Protein AF-A0A376H258-F1 (afdb_monomer_lite)

Structure (mmCIF, N/CA/C/O backbone):
data_AF-A0A376H258-F1
#
_entry.id   AF-A0A376H258-F1
#
loop_
_atom_site.group_PDB
_atom_site.id
_atom_site.type_symbol
_atom_site.label_atom_id
_atom_site.label_alt_id
_atom_site.label_comp_id
_atom_site.label_asym_id
_atom_site.label_entity_id
_atom_site.label_seq_id
_atom_site.pdbx_PDB_ins_code
_atom_site.Cartn_x
_atom_site.Cartn_y
_atom_site.Cartn_z
_atom_site.occupancy
_atom_site.B_iso_or_equiv
_atom_site.auth_seq_id
_atom_site.auth_comp_id
_atom_site.auth_asym_id
_atom_site.auth_atom_id
_atom_site.pdbx_PDB_model_num
ATOM 1 N N . MET A 1 1 ? 5.659 22.945 16.885 1.00 61.16 1 MET A N 1
ATOM 2 C CA . MET A 1 1 ? 4.921 21.702 16.583 1.00 61.16 1 MET A CA 1
ATOM 3 C C . MET A 1 1 ? 4.980 21.481 15.088 1.00 61.16 1 MET A C 1
ATOM 5 O O . MET A 1 1 ? 4.943 22.469 14.359 1.00 61.16 1 MET A O 1
ATOM 9 N N . MET A 1 2 ? 5.135 20.231 14.655 1.00 76.25 2 MET A N 1
ATOM 10 C CA . MET A 1 2 ? 5.070 19.870 13.239 1.00 76.25 2 MET A CA 1
ATOM 11 C C . MET A 1 2 ? 3.660 20.159 12.703 1.00 76.25 2 MET A C 1
ATOM 13 O O . MET A 1 2 ? 2.698 20.164 13.475 1.00 76.25 2 MET A O 1
ATOM 17 N N . GLN A 1 3 ? 3.525 20.448 11.408 1.00 90.19 3 GLN A N 1
ATOM 18 C CA . GLN A 1 3 ? 2.194 20.503 10.805 1.00 90.19 3 GLN A CA 1
ATOM 19 C C . GLN A 1 3 ? 1.556 19.104 10.859 1.00 90.19 3 GLN A C 1
ATOM 21 O O . GLN A 1 3 ? 2.271 18.126 10.630 1.00 90.19 3 GLN A O 1
ATOM 26 N N . PRO A 1 4 ? 0.246 18.989 11.151 1.00 94.88 4 PRO A N 1
ATOM 27 C CA . PRO A 1 4 ? -0.431 17.698 11.170 1.00 94.88 4 PRO A CA 1
ATOM 28 C C . PRO A 1 4 ? -0.288 16.950 9.843 1.00 94.88 4 PRO A C 1
ATOM 30 O O . PRO A 1 4 ? -0.430 17.547 8.769 1.00 94.88 4 PRO A O 1
ATOM 33 N N . ILE A 1 5 ? -0.056 15.640 9.918 1.00 95.06 5 ILE A N 1
ATOM 34 C CA . ILE A 1 5 ? 0.039 14.773 8.744 1.00 95.06 5 ILE A CA 1
ATOM 35 C C . ILE A 1 5 ? -1.307 14.737 8.021 1.00 95.06 5 ILE A C 1
ATOM 37 O O . ILE A 1 5 ? -2.352 14.437 8.606 1.00 95.06 5 ILE A O 1
ATOM 41 N N . GLN A 1 6 ? -1.276 15.051 6.727 1.00 95.12 6 GLN A N 1
ATOM 42 C CA . GLN A 1 6 ? -2.480 15.163 5.908 1.00 95.12 6 GLN A CA 1
ATOM 43 C C . GLN A 1 6 ? -3.001 13.793 5.465 1.00 95.12 6 GLN A C 1
ATOM 45 O O . GLN A 1 6 ? -4.204 13.550 5.520 1.00 95.12 6 GLN A O 1
ATOM 50 N N . GLN A 1 7 ? -2.104 12.884 5.090 1.00 94.56 7 GLN A N 1
ATOM 51 C CA . GLN A 1 7 ? -2.442 11.573 4.544 1.00 94.56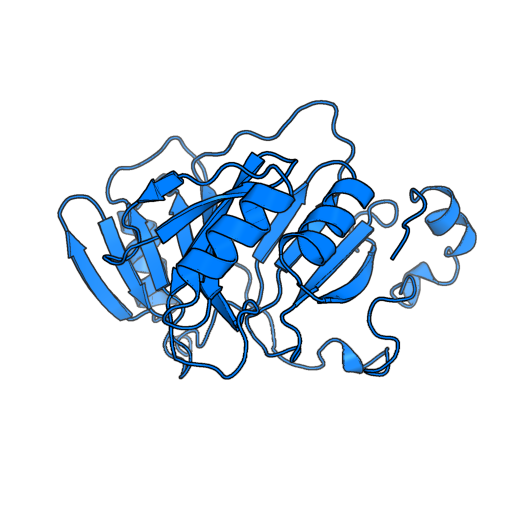 7 GLN A CA 1
ATOM 52 C C . GLN A 1 7 ? -1.262 10.604 4.667 1.00 94.56 7 GLN A C 1
ATOM 54 O O . GLN A 1 7 ? -0.121 11.020 4.864 1.00 94.56 7 GLN A O 1
ATOM 59 N N . ILE A 1 8 ? -1.545 9.310 4.521 1.00 96.00 8 ILE A N 1
ATOM 60 C CA . ILE A 1 8 ? -0.509 8.306 4.230 1.00 96.00 8 ILE A CA 1
ATOM 61 C C . ILE A 1 8 ? -0.005 8.604 2.823 1.00 96.00 8 ILE A C 1
ATOM 63 O O . ILE A 1 8 ? -0.821 8.679 1.914 1.00 96.00 8 ILE A O 1
ATOM 67 N N . HIS A 1 9 ? 1.303 8.781 2.646 1.00 94.69 9 HIS A N 1
ATOM 68 C CA . HIS A 1 9 ? 1.877 9.032 1.324 1.00 94.69 9 HIS A CA 1
ATOM 69 C C . HIS A 1 9 ? 1.996 7.737 0.521 1.00 94.69 9 HIS A C 1
ATOM 71 O O . HIS A 1 9 ? 1.530 7.649 -0.614 1.00 94.69 9 HIS A O 1
ATOM 77 N N . HIS A 1 10 ? 2.650 6.740 1.110 1.00 95.75 10 HIS A N 1
ATOM 78 C CA . HIS A 1 10 ? 2.789 5.413 0.544 1.00 95.75 10 HIS A CA 1
ATOM 79 C C . HIS A 1 10 ? 3.033 4.383 1.655 1.00 95.75 10 HIS A C 1
ATOM 81 O O . HIS A 1 10 ? 3.360 4.754 2.784 1.00 95.75 10 HIS A O 1
ATOM 87 N N . ILE A 1 11 ? 2.875 3.100 1.336 1.00 96.38 11 ILE A N 1
ATOM 88 C CA . ILE A 1 11 ? 3.290 1.981 2.194 1.00 96.38 11 ILE A CA 1
ATOM 89 C C . ILE A 1 11 ? 4.228 1.092 1.383 1.00 96.38 11 ILE A C 1
ATOM 91 O O . ILE A 1 11 ? 3.930 0.781 0.232 1.00 96.38 11 ILE A O 1
ATOM 95 N N . SER A 1 12 ? 5.350 0.696 1.979 1.00 95.44 12 SER A N 1
ATOM 96 C CA . SER A 1 12 ? 6.362 -0.151 1.342 1.00 95.44 12 SER A CA 1
ATOM 97 C C . SER A 1 12 ? 6.432 -1.506 2.037 1.00 95.44 12 SER A C 1
ATOM 99 O O . SER A 1 12 ? 6.494 -1.564 3.267 1.00 95.44 12 SER A O 1
ATOM 101 N N . ALA A 1 13 ? 6.439 -2.588 1.262 1.00 93.94 13 ALA A N 1
ATOM 102 C CA . ALA A 1 13 ? 6.544 -3.956 1.761 1.00 93.94 13 ALA A CA 1
ATOM 103 C C . ALA A 1 13 ? 7.661 -4.730 1.046 1.00 93.94 13 ALA A C 1
ATOM 105 O O . ALA A 1 13 ? 8.004 -4.455 -0.103 1.00 93.94 13 ALA A O 1
ATOM 106 N N . ILE A 1 14 ? 8.235 -5.710 1.740 1.00 91.62 14 ILE A N 1
ATOM 107 C CA . ILE A 1 14 ? 9.129 -6.699 1.132 1.00 91.62 14 ILE A CA 1
ATOM 108 C C . ILE A 1 14 ? 8.284 -7.920 0.794 1.00 91.62 14 ILE A C 1
ATOM 110 O O . ILE A 1 14 ? 7.525 -8.391 1.639 1.00 91.62 14 ILE A O 1
ATOM 114 N N . VAL A 1 15 ? 8.430 -8.416 -0.427 1.00 91.62 15 VAL A N 1
ATOM 115 C CA . VAL A 1 15 ? 7.623 -9.507 -0.989 1.00 91.62 15 VAL A CA 1
ATOM 116 C C . VAL A 1 15 ? 8.506 -10.510 -1.724 1.00 91.62 15 VAL A C 1
ATOM 118 O O . VAL A 1 15 ? 9.723 -10.331 -1.783 1.00 91.62 15 VAL A O 1
ATOM 121 N N . GLY A 1 16 ? 7.902 -11.586 -2.228 1.00 91.62 16 GLY A N 1
ATOM 122 C CA . GLY A 1 16 ? 8.589 -12.664 -2.930 1.00 91.62 16 GLY A CA 1
ATOM 123 C C . GLY A 1 16 ? 8.787 -12.376 -4.417 1.00 91.62 16 GLY A C 1
ATOM 124 O O . GLY A 1 16 ? 9.363 -11.358 -4.800 1.00 91.62 16 GLY A O 1
ATOM 125 N N . ASP A 1 17 ? 8.342 -13.314 -5.254 1.00 93.19 17 ASP A N 1
ATOM 126 C CA . ASP A 1 17 ? 8.513 -13.248 -6.703 1.00 93.19 17 ASP A CA 1
ATOM 127 C C . ASP A 1 17 ? 7.857 -11.984 -7.303 1.00 93.19 17 ASP A C 1
ATOM 129 O O . ASP A 1 17 ? 6.697 -11.673 -7.004 1.00 93.19 17 ASP A O 1
ATOM 133 N N . PRO A 1 18 ? 8.575 -11.224 -8.149 1.00 95.00 18 PRO A N 1
ATOM 134 C CA . PRO A 1 18 ? 8.056 -9.973 -8.680 1.00 95.00 18 PRO A CA 1
ATOM 135 C C . PRO A 1 18 ? 6.946 -10.168 -9.720 1.00 95.00 18 PRO A C 1
ATOM 137 O O . PRO A 1 18 ? 6.119 -9.271 -9.854 1.00 95.00 18 PRO A O 1
ATOM 140 N N . GLN A 1 19 ? 6.882 -11.297 -10.437 1.00 96.31 19 GLN A N 1
ATOM 141 C CA . GLN A 1 19 ? 5.782 -11.559 -11.370 1.00 96.31 19 GLN A CA 1
ATOM 142 C C . GLN A 1 19 ? 4.501 -11.895 -10.605 1.00 96.31 19 GLN A C 1
ATOM 144 O O . GLN A 1 19 ? 3.466 -11.312 -10.903 1.00 96.31 19 GLN A O 1
ATOM 149 N N . GLU A 1 20 ? 4.575 -12.735 -9.567 1.00 96.12 20 GLU A N 1
ATOM 150 C CA . GLU A 1 20 ? 3.428 -13.004 -8.682 1.00 96.12 20 GLU A CA 1
ATOM 151 C C . GLU A 1 20 ? 2.893 -11.711 -8.044 1.00 96.12 20 GLU A C 1
ATOM 153 O O . GLU A 1 20 ? 1.680 -11.518 -7.937 1.00 96.12 20 GLU A O 1
ATOM 158 N N . ASN A 1 21 ? 3.792 -10.793 -7.665 1.00 96.94 21 ASN A N 1
ATOM 159 C CA . ASN A 1 21 ? 3.419 -9.469 -7.171 1.00 96.94 21 ASN A CA 1
ATOM 160 C C . ASN A 1 21 ? 2.695 -8.640 -8.250 1.00 96.94 21 ASN A C 1
ATOM 162 O O . ASN A 1 21 ? 1.606 -8.127 -7.996 1.00 96.94 21 ASN A O 1
ATOM 166 N N . VAL A 1 22 ? 3.265 -8.524 -9.454 1.00 97.44 22 VAL A N 1
ATOM 167 C CA . VAL A 1 22 ? 2.647 -7.787 -10.572 1.00 97.44 22 VAL A CA 1
ATOM 168 C C . VAL A 1 22 ? 1.269 -8.350 -10.910 1.00 97.44 22 VAL A C 1
ATOM 170 O O . VAL A 1 22 ? 0.313 -7.578 -11.003 1.00 97.44 22 VAL A O 1
ATOM 173 N N . ASP A 1 23 ? 1.153 -9.670 -11.034 1.00 97.94 23 ASP A N 1
ATOM 174 C CA . ASP A 1 23 ? -0.094 -10.357 -11.367 1.00 97.94 23 ASP A CA 1
ATOM 175 C C . ASP A 1 23 ? -1.162 -10.089 -10.302 1.00 97.94 23 ASP A C 1
ATOM 177 O O . ASP A 1 23 ? -2.296 -9.738 -10.622 1.00 97.94 23 ASP A O 1
ATOM 181 N N . PHE A 1 24 ? -0.809 -10.174 -9.017 1.00 98.38 24 PHE A N 1
ATOM 182 C CA . PHE A 1 24 ? -1.770 -9.929 -7.949 1.00 98.38 24 PHE A CA 1
ATOM 183 C C . PHE A 1 24 ? -2.224 -8.466 -7.897 1.00 98.38 24 PHE A C 1
ATOM 185 O O . PHE A 1 24 ? -3.420 -8.169 -7.953 1.00 98.38 24 PHE A O 1
ATOM 192 N N . TYR A 1 25 ? -1.292 -7.519 -7.811 1.00 98.31 25 TYR A N 1
ATOM 193 C CA . TYR A 1 25 ? -1.664 -6.121 -7.599 1.00 98.31 25 TYR A CA 1
ATOM 194 C C . TYR A 1 25 ? -2.339 -5.496 -8.824 1.00 98.31 25 TYR A C 1
ATOM 196 O O . TYR A 1 25 ? -3.160 -4.593 -8.655 1.00 98.31 25 TYR A O 1
ATOM 204 N N . ARG A 1 26 ? -2.072 -5.994 -10.036 1.00 97.19 26 ARG A N 1
ATOM 205 C CA . ARG A 1 26 ? -2.716 -5.495 -11.259 1.00 97.19 26 ARG A CA 1
ATOM 206 C C . ARG A 1 26 ? -3.945 -6.282 -11.661 1.00 97.19 26 ARG A C 1
ATOM 208 O O . ARG A 1 26 ? -4.989 -5.675 -11.859 1.00 97.19 26 ARG A O 1
ATOM 215 N N . GLU A 1 27 ? -3.852 -7.603 -11.761 1.00 96.94 27 GLU A N 1
ATOM 216 C CA . GLU A 1 27 ? -4.946 -8.409 -12.309 1.00 96.94 27 GLU A CA 1
ATOM 217 C C . GLU A 1 27 ? -6.001 -8.721 -11.245 1.00 96.94 27 GLU A C 1
ATOM 219 O O . GLU A 1 27 ? -7.197 -8.691 -11.530 1.00 96.94 27 GLU A O 1
ATOM 224 N N . VAL A 1 28 ? -5.584 -8.960 -9.995 1.00 98.19 28 VAL A N 1
ATOM 225 C CA . VAL A 1 28 ? -6.520 -9.266 -8.901 1.00 98.19 28 VAL A CA 1
ATOM 226 C C . VAL A 1 28 ? -7.086 -7.987 -8.286 1.00 98.19 28 VAL A C 1
ATOM 228 O O . VAL A 1 28 ? -8.304 -7.854 -8.157 1.00 98.19 28 VAL A O 1
ATOM 231 N N . LEU A 1 29 ? -6.219 -7.038 -7.914 1.00 98.25 29 LEU A N 1
ATOM 232 C CA . LEU A 1 29 ? -6.634 -5.792 -7.253 1.00 98.25 29 LEU A CA 1
ATOM 233 C C . LEU A 1 29 ? -6.921 -4.628 -8.210 1.00 98.25 29 LEU A C 1
ATOM 235 O O . LEU A 1 29 ? -7.433 -3.597 -7.771 1.00 98.25 29 LEU A O 1
ATOM 239 N N . GLY A 1 30 ? -6.621 -4.758 -9.503 1.00 97.44 30 GLY A N 1
ATOM 240 C CA . GLY A 1 30 ? -6.907 -3.703 -10.478 1.00 97.44 30 GLY A CA 1
ATOM 241 C C . GLY A 1 30 ? -6.081 -2.428 -10.283 1.00 97.44 30 GLY A C 1
ATOM 242 O O . GLY A 1 30 ? -6.478 -1.375 -10.786 1.00 97.44 30 GLY A O 1
ATOM 243 N N . LEU A 1 31 ? -4.974 -2.476 -9.531 1.00 97.75 31 LEU A N 1
ATOM 244 C CA . LEU A 1 31 ? -4.098 -1.320 -9.366 1.00 97.75 31 LEU A CA 1
ATOM 245 C C . LEU A 1 31 ? -3.247 -1.113 -10.615 1.00 97.75 31 LEU A C 1
ATOM 247 O O . LEU A 1 31 ? -2.893 -2.035 -11.351 1.00 97.75 31 LEU A O 1
ATOM 251 N N . ARG A 1 32 ? -2.860 0.136 -10.836 1.00 96.62 32 ARG A N 1
ATOM 252 C CA . ARG A 1 32 ? -1.976 0.510 -11.928 1.00 96.62 32 ARG A CA 1
ATOM 253 C C . ARG A 1 32 ? -0.527 0.432 -11.467 1.00 96.62 32 ARG A C 1
ATOM 255 O O . ARG A 1 32 ? -0.174 1.099 -10.502 1.00 96.62 32 ARG A O 1
ATOM 262 N N . LEU A 1 33 ? 0.327 -0.298 -12.185 1.00 97.38 33 LEU A N 1
ATOM 263 C CA . LEU A 1 33 ? 1.779 -0.174 -12.032 1.00 97.38 33 LEU A CA 1
ATOM 264 C C . LEU A 1 33 ? 2.214 1.187 -12.591 1.00 97.38 33 LEU A C 1
ATOM 266 O O . LEU A 1 33 ? 2.043 1.458 -13.777 1.00 97.38 33 LEU A O 1
ATOM 270 N N . VAL A 1 34 ? 2.728 2.056 -11.722 1.00 96.88 34 VAL A N 1
ATOM 271 C CA . VAL A 1 34 ? 3.081 3.451 -12.037 1.00 96.88 34 VAL A CA 1
ATOM 272 C C . VAL A 1 34 ? 4.585 3.708 -12.063 1.00 96.88 34 VAL A C 1
ATOM 274 O O . VAL A 1 34 ? 5.030 4.732 -12.573 1.00 96.88 34 VAL A O 1
ATOM 277 N N . LYS A 1 35 ? 5.403 2.793 -11.545 1.00 96.75 35 LYS A N 1
ATOM 278 C CA . LYS A 1 35 ? 6.856 2.865 -11.714 1.00 96.75 35 LYS A CA 1
ATOM 279 C C . LYS A 1 35 ? 7.466 1.480 -11.595 1.00 96.75 35 LYS A C 1
ATOM 281 O O . LYS A 1 35 ? 7.177 0.746 -10.652 1.00 96.75 35 LYS A O 1
ATOM 286 N N . GLN A 1 36 ? 8.350 1.174 -12.536 1.00 97.06 36 GLN A N 1
ATOM 287 C CA . GLN A 1 36 ? 9.332 0.108 -12.409 1.00 97.06 36 GLN A CA 1
ATOM 288 C C . GLN A 1 36 ? 10.698 0.770 -12.263 1.00 97.06 36 GLN A C 1
ATOM 290 O O . GLN A 1 36 ? 11.157 1.449 -13.181 1.00 97.06 36 GLN A O 1
ATOM 295 N N . THR A 1 37 ? 11.342 0.601 -11.117 1.00 96.69 37 THR A N 1
ATOM 296 C CA . THR A 1 37 ? 12.719 1.053 -10.891 1.00 96.69 37 THR A CA 1
ATOM 297 C C . THR A 1 37 ? 13.468 -0.006 -10.092 1.00 96.69 37 THR A C 1
ATOM 299 O O . THR A 1 37 ? 12.998 -1.138 -9.969 1.00 96.69 37 THR A O 1
ATOM 302 N N . VAL A 1 38 ? 14.648 0.326 -9.594 1.00 96.19 38 VAL A N 1
ATOM 303 C CA . VAL A 1 38 ? 15.433 -0.527 -8.701 1.00 96.19 38 VAL A CA 1
ATOM 304 C C . VAL A 1 38 ? 15.510 0.097 -7.317 1.00 96.19 38 VAL A C 1
ATOM 306 O O . VAL A 1 38 ? 15.292 1.299 -7.176 1.00 96.19 38 VAL A O 1
ATOM 309 N N . ASN A 1 39 ? 15.824 -0.700 -6.300 1.00 92.75 39 ASN A N 1
ATOM 310 C CA . ASN A 1 39 ? 16.163 -0.172 -4.984 1.00 92.75 39 ASN A CA 1
ATOM 311 C C . ASN A 1 39 ? 17.452 0.670 -5.093 1.00 92.75 39 ASN A C 1
ATOM 313 O O . ASN A 1 39 ? 18.413 0.281 -5.755 1.00 92.75 39 ASN A O 1
ATOM 317 N N . PHE A 1 40 ? 17.464 1.858 -4.484 1.00 87.81 40 PHE A N 1
ATOM 318 C CA . PHE A 1 40 ? 18.578 2.802 -4.633 1.00 87.81 40 PHE A CA 1
ATOM 319 C C . PHE A 1 40 ? 19.798 2.401 -3.794 1.00 87.81 40 PHE A C 1
ATOM 321 O O . PHE A 1 40 ? 20.912 2.807 -4.118 1.00 87.81 40 PHE A O 1
ATOM 328 N N . ASP A 1 41 ? 19.596 1.557 -2.780 1.00 88.25 41 ASP A N 1
ATOM 329 C CA . ASP A 1 41 ? 20.665 0.965 -1.974 1.00 88.25 41 ASP A CA 1
ATOM 330 C C . ASP A 1 41 ? 21.154 -0.377 -2.554 1.00 88.25 41 ASP A C 1
ATOM 332 O O . ASP A 1 41 ? 22.320 -0.737 -2.385 1.00 88.25 41 ASP A O 1
ATOM 336 N N . ASP A 1 42 ? 20.286 -1.100 -3.272 1.00 91.50 42 ASP A N 1
ATOM 337 C CA . ASP A 1 42 ? 20.599 -2.357 -3.968 1.00 91.50 42 ASP A CA 1
ATOM 338 C C . ASP A 1 42 ? 20.000 -2.375 -5.391 1.00 91.50 42 ASP A C 1
ATOM 340 O O . ASP A 1 42 ? 18.852 -2.790 -5.586 1.00 91.50 42 ASP A O 1
ATOM 344 N N . PRO A 1 43 ? 20.764 -1.963 -6.420 1.00 93.44 43 PRO A N 1
ATOM 345 C CA . PRO A 1 43 ? 20.234 -1.790 -7.768 1.00 93.44 43 PRO A CA 1
ATOM 346 C C . PRO A 1 43 ? 19.900 -3.105 -8.485 1.00 93.44 43 PRO A C 1
ATOM 348 O O . PRO A 1 43 ? 19.414 -3.061 -9.612 1.00 93.44 43 PRO A O 1
ATOM 351 N N . TYR A 1 44 ? 20.162 -4.268 -7.883 1.00 93.25 44 TYR A N 1
ATOM 352 C CA . TYR A 1 44 ? 19.811 -5.575 -8.454 1.00 93.25 44 TYR A CA 1
ATOM 353 C C . TYR A 1 44 ? 18.455 -6.096 -7.971 1.00 93.25 44 TYR A C 1
ATOM 355 O O . TYR A 1 44 ? 18.030 -7.177 -8.372 1.00 93.25 44 TYR A O 1
ATOM 363 N N . THR A 1 45 ? 17.767 -5.315 -7.142 1.00 93.69 45 THR A N 1
ATOM 364 C CA . THR A 1 45 ? 16.414 -5.582 -6.667 1.00 93.69 45 THR A CA 1
ATOM 365 C C . THR A 1 45 ? 15.446 -4.594 -7.319 1.00 93.69 45 THR A C 1
ATOM 367 O O . THR A 1 45 ? 15.709 -3.391 -7.339 1.00 93.69 45 THR A O 1
ATOM 370 N N . TYR A 1 46 ? 14.296 -5.069 -7.808 1.00 96.44 46 TYR A N 1
ATOM 371 C CA . TYR A 1 46 ? 13.229 -4.180 -8.279 1.00 96.44 46 TYR A CA 1
ATOM 372 C C . TYR A 1 46 ? 12.663 -3.304 -7.152 1.00 96.44 46 TYR A C 1
ATOM 374 O O . TYR A 1 46 ? 12.602 -3.684 -5.991 1.00 96.44 46 TYR A O 1
ATOM 382 N N . HIS A 1 47 ? 12.146 -2.141 -7.515 1.00 97.31 47 HIS A N 1
ATOM 383 C CA . HIS A 1 47 ? 11.241 -1.372 -6.675 1.00 97.31 47 HIS A CA 1
ATOM 384 C C . HIS A 1 47 ? 10.013 -1.039 -7.514 1.00 97.31 47 HIS A C 1
ATOM 386 O O . HIS A 1 47 ? 10.078 -0.260 -8.469 1.00 97.31 47 HIS A O 1
ATOM 392 N N . LEU A 1 48 ? 8.914 -1.728 -7.213 1.00 97.81 48 LEU A N 1
ATOM 393 C CA . LEU A 1 48 ? 7.667 -1.650 -7.970 1.00 97.81 48 LEU A CA 1
ATOM 394 C C . LEU A 1 48 ? 6.692 -0.737 -7.240 1.00 97.81 48 LEU A C 1
ATOM 396 O O . LEU A 1 48 ? 6.520 -0.871 -6.031 1.00 97.81 48 LEU A O 1
ATOM 400 N N . TYR A 1 49 ? 6.053 0.177 -7.964 1.00 97.88 49 TYR A N 1
ATOM 401 C CA . TYR A 1 49 ? 5.096 1.128 -7.404 1.00 97.88 49 TYR A CA 1
ATOM 402 C C . TYR A 1 49 ? 3.745 0.958 -8.074 1.00 97.88 49 TYR A C 1
ATOM 404 O O . TYR A 1 49 ? 3.650 1.051 -9.299 1.00 97.88 49 TYR A O 1
ATOM 412 N N . TYR A 1 50 ? 2.702 0.800 -7.270 1.00 98.06 50 TYR A N 1
ATOM 413 C CA . TYR A 1 50 ? 1.322 0.714 -7.723 1.00 98.06 50 TYR A CA 1
ATOM 414 C C . TYR A 1 50 ? 0.497 1.861 -7.156 1.00 98.06 50 TYR A C 1
ATOM 416 O O . TYR A 1 50 ? 0.802 2.383 -6.086 1.00 98.06 50 TYR A O 1
ATOM 424 N N . SER A 1 51 ? -0.552 2.246 -7.871 1.00 97.06 51 SER A N 1
ATOM 425 C CA . SER A 1 51 ? -1.480 3.304 -7.483 1.00 97.06 51 SER A CA 1
ATOM 426 C C . SER A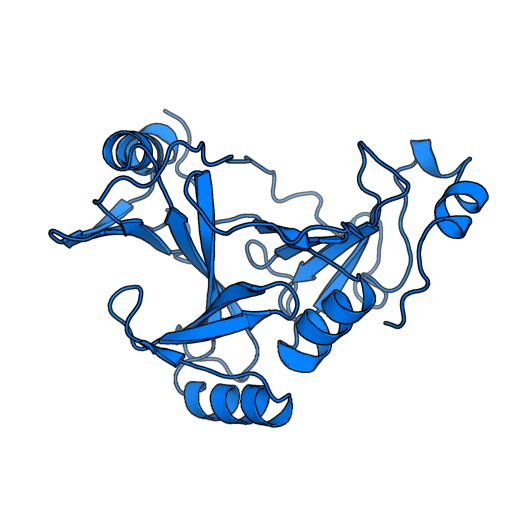 1 51 ? -2.900 2.967 -7.944 1.00 97.06 51 SER A C 1
ATOM 428 O O . SER A 1 51 ? -3.106 2.013 -8.703 1.00 97.06 51 SER A O 1
ATOM 430 N N . ASN A 1 52 ? -3.891 3.743 -7.499 1.00 93.62 52 ASN A N 1
ATOM 431 C CA . ASN A 1 52 ? -5.223 3.691 -8.093 1.00 93.62 52 ASN A CA 1
ATOM 432 C C . ASN A 1 52 ? -5.179 4.132 -9.574 1.00 93.62 52 ASN A C 1
ATOM 434 O O . ASN A 1 52 ? -4.163 4.604 -10.091 1.00 93.62 52 ASN A O 1
ATOM 438 N N . LEU A 1 53 ? -6.300 3.988 -10.282 1.00 89.00 53 LEU A N 1
ATOM 439 C CA . LEU A 1 53 ? -6.360 4.320 -11.710 1.0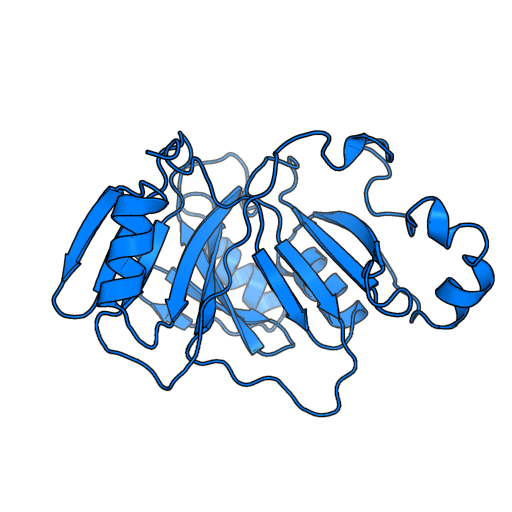0 89.00 53 LEU A CA 1
ATOM 440 C C . LEU A 1 53 ? -6.146 5.820 -11.994 1.00 89.00 53 LEU A C 1
ATOM 442 O O . LEU A 1 53 ? -5.618 6.165 -13.053 1.00 89.00 53 LEU A O 1
ATOM 446 N N . SER A 1 54 ? -6.522 6.688 -11.050 1.00 86.25 54 SER A N 1
ATOM 447 C CA . SER A 1 54 ? -6.402 8.150 -11.154 1.00 86.25 54 SER A CA 1
ATOM 448 C C . SER A 1 54 ? -5.014 8.693 -10.791 1.00 86.25 54 SER A C 1
ATOM 450 O O . SER A 1 54 ? -4.729 9.854 -11.073 1.00 86.25 54 SER A O 1
ATOM 452 N N . ILE A 1 55 ? -4.142 7.868 -10.201 1.00 86.69 55 ILE A N 1
ATOM 453 C CA . ILE A 1 55 ? -2.797 8.232 -9.730 1.00 86.69 55 ILE A CA 1
ATOM 454 C C . ILE A 1 55 ? -2.838 9.384 -8.718 1.00 86.69 55 ILE A C 1
ATOM 456 O O . ILE A 1 55 ? -2.077 10.350 -8.772 1.00 86.69 55 ILE A O 1
ATOM 460 N N . GLU A 1 56 ? -3.783 9.296 -7.790 1.00 83.94 56 GLU A N 1
ATOM 461 C CA . GLU A 1 56 ? -3.946 10.296 -6.741 1.00 83.94 56 GLU A CA 1
ATOM 462 C C . GLU A 1 56 ? -2.918 10.089 -5.623 1.00 83.94 56 GLU A C 1
ATOM 464 O O . GLU A 1 56 ? -2.476 8.968 -5.343 1.00 83.94 56 GLU A O 1
ATOM 469 N N . ASN A 1 57 ? -2.549 11.177 -4.944 1.00 78.62 57 ASN A N 1
ATOM 470 C CA . ASN A 1 57 ? -1.693 11.091 -3.765 1.00 78.62 57 ASN A CA 1
ATOM 471 C C . ASN A 1 57 ? -2.350 10.222 -2.683 1.00 78.62 57 ASN A C 1
ATOM 473 O O . ASN A 1 57 ? -3.567 10.212 -2.519 1.00 78.62 57 ASN A O 1
ATOM 477 N N . GLY A 1 58 ? -1.523 9.492 -1.935 1.00 79.25 58 GLY A N 1
ATOM 478 C CA . GLY A 1 58 ? -1.994 8.619 -0.861 1.00 79.25 58 GLY A CA 1
ATOM 479 C C . GLY A 1 58 ? -2.678 7.335 -1.321 1.00 79.25 58 GLY A C 1
ATOM 480 O O . GLY A 1 58 ? -3.451 6.734 -0.579 1.00 79.25 58 GLY A O 1
ATOM 481 N N . THR A 1 59 ? -2.360 6.888 -2.532 1.00 90.25 59 THR A N 1
ATOM 482 C CA . THR A 1 59 ? -2.811 5.600 -3.083 1.00 90.25 59 THR A CA 1
ATOM 483 C C . THR A 1 59 ? -1.649 4.664 -3.410 1.00 90.25 59 THR A C 1
ATOM 485 O O . THR A 1 59 ? -1.850 3.591 -3.972 1.00 90.25 59 THR A O 1
ATOM 488 N N . ILE A 1 60 ? -0.424 5.086 -3.082 1.00 96.25 60 ILE A N 1
ATOM 489 C CA . ILE A 1 60 ? 0.800 4.437 -3.535 1.00 96.25 60 ILE A CA 1
ATOM 490 C C . ILE A 1 60 ? 1.151 3.279 -2.602 1.00 96.25 60 ILE A C 1
ATOM 492 O O . ILE A 1 60 ? 1.420 3.483 -1.419 1.00 96.25 60 ILE A O 1
ATOM 496 N N . ILE A 1 61 ? 1.235 2.072 -3.145 1.00 97.62 61 ILE A N 1
ATOM 497 C CA . ILE A 1 61 ? 1.839 0.924 -2.467 1.00 97.62 61 ILE A CA 1
ATOM 498 C C . ILE A 1 61 ? 3.082 0.493 -3.239 1.00 97.62 61 ILE A C 1
ATOM 500 O O . ILE A 1 61 ? 3.085 0.498 -4.471 1.00 97.62 61 ILE A O 1
ATOM 504 N N . THR A 1 62 ? 4.161 0.181 -2.525 1.00 97.56 62 THR A N 1
ATOM 505 C CA . THR A 1 62 ? 5.446 -0.145 -3.142 1.00 97.56 62 THR A CA 1
ATOM 506 C C . THR A 1 62 ? 6.021 -1.443 -2.611 1.00 97.56 62 THR A C 1
ATOM 508 O O . THR A 1 62 ? 5.759 -1.839 -1.473 1.00 97.56 62 THR A O 1
ATOM 511 N N . PHE A 1 63 ? 6.812 -2.099 -3.451 1.00 96.88 63 PHE A N 1
ATOM 512 C CA . PHE A 1 63 ? 7.333 -3.422 -3.167 1.00 96.88 63 PHE A CA 1
ATOM 513 C C . PHE A 1 63 ? 8.806 -3.544 -3.510 1.00 96.88 63 PHE A C 1
ATOM 515 O O . PHE A 1 63 ? 9.231 -3.167 -4.604 1.00 96.88 63 PHE A O 1
ATOM 522 N N . PHE A 1 64 ? 9.544 -4.146 -2.582 1.00 94.56 64 PHE A N 1
ATOM 523 C CA . PHE A 1 64 ? 10.868 -4.707 -2.806 1.00 94.56 64 PHE A CA 1
ATOM 524 C C . PHE A 1 64 ? 10.718 -6.232 -2.918 1.00 94.56 64 PHE A C 1
ATOM 526 O O . PHE A 1 64 ? 10.596 -6.906 -1.892 1.00 94.56 64 PHE A O 1
ATOM 533 N N . PRO A 1 65 ? 10.662 -6.794 -4.136 1.00 90.56 65 PRO A N 1
ATOM 534 C CA . PRO A 1 65 ? 10.577 -8.226 -4.336 1.00 90.56 65 PRO A CA 1
ATOM 535 C C . PRO A 1 65 ? 11.965 -8.830 -4.125 1.00 90.56 65 PRO A C 1
ATOM 537 O O . PRO A 1 65 ? 12.871 -8.698 -4.952 1.00 90.56 65 PRO A O 1
ATOM 540 N N . TRP A 1 66 ? 12.138 -9.462 -2.973 1.00 84.00 66 TRP A N 1
ATOM 541 C CA . TRP A 1 66 ? 13.328 -10.212 -2.619 1.00 84.00 66 TRP A CA 1
ATOM 542 C C . TRP A 1 66 ? 13.017 -11.692 -2.757 1.00 84.00 66 TRP A C 1
ATOM 544 O O . TRP A 1 66 ? 12.201 -12.240 -2.016 1.00 84.00 66 TRP A O 1
ATOM 554 N N . ALA A 1 67 ? 13.727 -12.365 -3.662 1.00 67.94 67 ALA A N 1
ATOM 555 C CA . ALA A 1 67 ? 13.731 -13.820 -3.742 1.00 67.94 67 ALA A CA 1
ATOM 556 C C . ALA A 1 67 ? 14.444 -14.401 -2.505 1.00 67.94 67 ALA A C 1
ATOM 558 O O . ALA A 1 67 ? 15.598 -14.821 -2.555 1.00 67.94 67 ALA A O 1
ATOM 559 N N . ASN A 1 68 ? 13.770 -14.369 -1.358 1.00 62.75 68 ASN A N 1
ATOM 560 C CA . ASN A 1 68 ? 14.281 -14.877 -0.098 1.00 62.75 68 ASN A CA 1
ATOM 561 C C . ASN A 1 68 ? 13.840 -16.324 0.107 1.00 62.75 68 ASN A C 1
ATOM 563 O O . ASN A 1 68 ? 12.683 -16.680 -0.087 1.00 62.75 68 ASN A O 1
ATOM 567 N N . ALA A 1 69 ? 14.763 -17.155 0.592 1.00 55.44 69 ALA A N 1
ATOM 568 C CA . ALA A 1 69 ? 14.481 -18.547 0.944 1.00 55.44 69 ALA A CA 1
ATOM 569 C C . ALA A 1 69 ? 13.571 -18.695 2.184 1.00 55.44 69 ALA A C 1
ATOM 571 O O . ALA A 1 69 ? 13.136 -19.802 2.505 1.00 55.44 69 ALA A O 1
ATOM 572 N N . HIS A 1 70 ? 13.316 -17.601 2.911 1.00 62.34 70 HIS A N 1
ATOM 573 C CA . HIS A 1 70 ? 12.549 -17.598 4.152 1.00 62.34 70 HIS A CA 1
ATOM 574 C C . HIS A 1 70 ? 11.466 -16.515 4.116 1.00 62.34 70 HIS A C 1
ATOM 576 O O . HIS A 1 70 ? 11.812 -15.333 4.034 1.00 62.34 70 HIS A O 1
ATOM 582 N N . PRO A 1 71 ? 10.181 -16.897 4.220 1.00 69.44 71 PRO A N 1
ATOM 583 C CA . PRO A 1 71 ? 9.093 -15.948 4.400 1.00 69.44 71 PRO A CA 1
ATOM 584 C C . PRO A 1 71 ? 9.316 -15.087 5.646 1.00 69.44 71 PRO A C 1
ATOM 586 O O . PRO A 1 71 ? 9.768 -15.574 6.690 1.00 69.44 71 PRO A O 1
ATOM 589 N N . GLY A 1 72 ? 8.994 -13.799 5.537 1.00 70.44 72 GLY A N 1
ATOM 590 C CA . GLY A 1 72 ? 8.894 -12.928 6.701 1.00 70.44 72 GLY A CA 1
ATOM 591 C C . GLY A 1 72 ? 7.804 -13.425 7.651 1.00 70.44 72 GLY A C 1
ATOM 592 O O . GLY A 1 72 ? 6.912 -14.175 7.269 1.00 70.44 72 GLY A O 1
ATOM 593 N N . ARG A 1 73 ? 7.859 -13.005 8.916 1.00 70.69 73 ARG A N 1
ATOM 594 C CA . ARG A 1 73 ? 6.779 -13.267 9.871 1.00 70.69 73 ARG A CA 1
ATOM 595 C C . ARG A 1 73 ? 6.123 -11.952 10.250 1.00 70.69 73 ARG A C 1
ATOM 597 O O . ARG A 1 73 ? 6.805 -11.079 10.792 1.00 70.69 73 ARG A O 1
ATOM 604 N N . VAL A 1 74 ? 4.811 -11.857 10.033 1.00 75.31 74 VAL A N 1
ATOM 605 C CA . VAL A 1 74 ? 4.027 -10.712 10.502 1.00 75.31 74 VAL A CA 1
ATOM 606 C C . VAL A 1 74 ? 4.104 -10.628 12.027 1.00 75.31 74 VAL A C 1
ATOM 608 O O . VAL A 1 74 ? 3.933 -11.624 12.744 1.00 75.31 74 VAL A O 1
ATOM 611 N N . GLY A 1 75 ? 4.406 -9.440 12.539 1.00 65.50 75 GLY A N 1
ATOM 612 C CA . GLY A 1 75 ? 4.605 -9.215 13.959 1.00 65.50 75 GLY A CA 1
ATOM 613 C C . GLY A 1 75 ? 4.745 -7.747 14.331 1.00 65.50 75 GLY A C 1
ATOM 614 O O . GLY A 1 75 ? 4.587 -6.836 13.529 1.00 65.50 75 GLY A O 1
ATOM 615 N N . SER A 1 76 ? 5.029 -7.526 15.607 1.00 61.38 76 SER A N 1
ATOM 616 C CA . SER A 1 76 ? 5.229 -6.190 16.154 1.00 61.38 76 SER A CA 1
ATOM 617 C C . SER A 1 76 ? 6.346 -5.416 15.456 1.00 61.38 76 SER A C 1
ATOM 619 O O . SER A 1 76 ? 7.367 -5.991 15.080 1.00 61.38 76 SER A O 1
ATOM 621 N N . GLY A 1 77 ? 6.177 -4.099 15.356 1.00 73.75 77 GLY A N 1
ATOM 622 C CA . GLY A 1 77 ? 7.071 -3.214 14.616 1.00 73.75 77 GLY A CA 1
ATOM 623 C C . GLY A 1 77 ? 6.719 -3.084 13.136 1.00 73.75 77 GLY A C 1
ATOM 624 O O . GLY A 1 77 ? 7.499 -2.522 12.380 1.00 73.75 77 GLY A O 1
ATOM 625 N N . GLN A 1 78 ? 5.564 -3.596 12.715 1.00 83.12 78 GLN A N 1
ATOM 626 C CA . GLN A 1 78 ? 5.126 -3.575 11.324 1.00 83.12 78 GLN A CA 1
ATOM 627 C C . GLN A 1 78 ? 3.752 -2.918 11.197 1.00 83.12 78 GLN A C 1
ATOM 629 O O . GLN A 1 78 ? 2.957 -2.866 12.144 1.00 83.12 78 GLN A O 1
ATOM 634 N N . VAL A 1 79 ? 3.463 -2.447 9.988 1.00 87.69 79 VAL A N 1
ATOM 635 C CA . VAL A 1 79 ? 2.080 -2.304 9.538 1.00 87.69 79 VAL A CA 1
ATOM 636 C C . VAL A 1 79 ? 1.518 -3.722 9.419 1.00 87.69 79 VAL A C 1
ATOM 638 O O . VAL A 1 79 ? 2.038 -4.518 8.647 1.00 87.69 79 VAL A O 1
ATOM 641 N N . GLY A 1 80 ? 0.522 -4.057 10.240 1.00 90.81 80 GLY A N 1
ATOM 642 C CA . GLY A 1 80 ? -0.056 -5.399 10.300 1.00 90.81 80 GLY A CA 1
ATOM 643 C C . GLY A 1 80 ? -0.972 -5.687 9.124 1.00 90.81 80 GLY A C 1
ATOM 644 O O . GLY A 1 80 ? -0.764 -6.665 8.419 1.00 90.81 80 GLY A O 1
ATOM 645 N N . THR A 1 81 ? -1.946 -4.804 8.903 1.00 95.94 81 THR A N 1
ATOM 646 C CA . THR A 1 81 ? -2.905 -4.914 7.799 1.00 95.94 81 THR A CA 1
ATOM 647 C C . THR A 1 81 ? -2.933 -3.604 7.031 1.00 95.94 81 THR A C 1
ATOM 649 O O . THR A 1 81 ? -3.134 -2.543 7.630 1.00 95.94 81 THR A O 1
ATOM 652 N N . ILE A 1 82 ? -2.752 -3.674 5.714 1.00 97.62 82 ILE A N 1
ATOM 653 C CA . ILE A 1 82 ? -2.915 -2.534 4.808 1.00 97.62 82 ILE A CA 1
ATOM 654 C C . ILE A 1 82 ? -4.362 -2.519 4.333 1.00 97.62 82 ILE A C 1
ATOM 656 O O . ILE A 1 82 ? -4.843 -3.520 3.806 1.00 97.62 82 ILE A O 1
ATOM 660 N N . THR A 1 83 ? -5.075 -1.408 4.512 1.00 98.06 83 THR A N 1
ATOM 661 C CA . THR A 1 83 ? -6.496 -1.361 4.161 1.00 98.06 83 THR A CA 1
ATOM 662 C C . THR A 1 83 ? -6.760 -0.418 3.003 1.00 98.06 83 THR A C 1
ATOM 664 O O . THR A 1 83 ? -6.400 0.760 3.026 1.00 98.06 83 THR A O 1
ATOM 667 N N . PHE A 1 84 ? -7.411 -0.947 1.973 1.00 98.25 84 PHE A N 1
ATOM 668 C CA . PHE A 1 84 ? -7.856 -0.218 0.800 1.00 98.25 84 PHE A CA 1
ATOM 669 C C . PHE A 1 84 ? -9.323 0.164 0.931 1.00 98.25 84 PHE A C 1
ATOM 671 O O . PHE A 1 84 ? -10.146 -0.553 1.503 1.00 98.25 84 PHE A O 1
ATOM 678 N N . ARG A 1 85 ? -9.643 1.321 0.370 1.00 97.38 85 ARG A N 1
ATOM 679 C CA . ARG A 1 85 ? -10.996 1.832 0.267 1.00 97.38 85 ARG A CA 1
ATOM 680 C C . ARG A 1 85 ? -11.605 1.384 -1.048 1.00 97.38 85 ARG A C 1
ATOM 682 O O . ARG A 1 85 ? -11.024 1.620 -2.108 1.00 97.38 85 ARG A O 1
ATOM 689 N N . ILE A 1 86 ? -12.786 0.790 -0.966 1.00 98.19 86 ILE A N 1
ATOM 690 C CA . ILE A 1 86 ? -13.603 0.422 -2.121 1.00 98.19 86 ILE A CA 1
ATOM 691 C C . ILE A 1 86 ? -14.908 1.233 -2.118 1.00 98.19 86 ILE A C 1
ATOM 693 O O . ILE A 1 86 ? -15.342 1.690 -1.057 1.00 98.19 86 ILE A O 1
ATOM 697 N N . PRO A 1 87 ? -15.547 1.447 -3.275 1.00 98.06 87 PRO A N 1
ATOM 698 C CA . PRO A 1 87 ? -16.777 2.224 -3.364 1.00 98.06 87 PRO A CA 1
ATOM 699 C C . PRO A 1 87 ? -17.908 1.627 -2.524 1.00 98.06 87 PRO A C 1
ATOM 701 O O . PRO A 1 87 ? -18.035 0.406 -2.396 1.00 98.06 87 PRO A O 1
ATOM 704 N N . LYS A 1 88 ? -18.757 2.482 -1.957 1.00 98.06 88 LYS A N 1
ATOM 705 C CA . LYS A 1 88 ? -19.922 2.041 -1.182 1.00 98.06 88 LYS A CA 1
ATOM 706 C C . LYS A 1 88 ? -20.822 1.109 -1.998 1.00 98.06 88 LYS A C 1
ATOM 708 O O . LYS A 1 88 ? -21.216 1.455 -3.109 1.00 98.06 88 LYS A O 1
ATOM 713 N N . GLY A 1 89 ? -21.198 -0.031 -1.422 1.00 98.00 89 GLY A N 1
ATOM 714 C CA . GLY A 1 89 ? -22.015 -1.058 -2.069 1.00 98.00 89 GLY A CA 1
ATOM 715 C C . GLY A 1 89 ? -21.261 -1.985 -3.029 1.00 98.00 89 GLY A C 1
ATOM 716 O O . GLY A 1 89 ? -21.907 -2.773 -3.717 1.00 98.00 89 GLY A O 1
ATOM 717 N N . SER A 1 90 ? -19.926 -1.915 -3.097 1.00 98.50 90 SER A N 1
ATOM 718 C CA . SER A 1 90 ? -19.118 -2.759 -3.994 1.00 98.50 90 SER A CA 1
ATOM 719 C C . SER A 1 90 ? -18.582 -4.043 -3.343 1.00 98.50 90 SER A C 1
ATOM 721 O O . SER A 1 90 ? -17.924 -4.834 -4.019 1.00 98.50 90 SER A O 1
ATOM 723 N N . SER A 1 91 ? -18.882 -4.317 -2.066 1.00 98.06 91 SER A N 1
ATOM 724 C CA . SER A 1 91 ? -18.380 -5.518 -1.372 1.00 98.06 91 SER A CA 1
ATOM 725 C C . SER A 1 91 ? -18.720 -6.830 -2.085 1.00 98.06 91 SER A C 1
ATOM 727 O O . SER A 1 91 ? -17.883 -7.728 -2.161 1.00 98.06 91 SER A O 1
ATOM 729 N N . ASP A 1 92 ? -19.928 -6.963 -2.640 1.00 98.19 92 ASP A N 1
ATOM 730 C CA . ASP A 1 92 ? -20.324 -8.184 -3.354 1.00 98.19 92 ASP A CA 1
ATOM 731 C C . ASP A 1 92 ? -19.569 -8.357 -4.677 1.00 98.19 92 ASP A C 1
ATOM 733 O O . ASP A 1 92 ? -19.197 -9.480 -5.020 1.00 98.19 92 ASP A O 1
ATOM 737 N N . TYR A 1 93 ? -19.277 -7.256 -5.380 1.00 98.50 93 TYR A N 1
ATOM 738 C CA . TYR A 1 93 ? -18.397 -7.276 -6.550 1.00 98.50 93 TYR A CA 1
ATOM 739 C C . TYR A 1 93 ? -17.004 -7.779 -6.160 1.00 98.50 93 TYR A C 1
ATOM 741 O O . TYR A 1 93 ? -16.482 -8.694 -6.793 1.00 98.50 93 TYR A O 1
ATOM 749 N N . TRP A 1 94 ? -16.429 -7.244 -5.080 1.00 98.69 94 TRP A N 1
ATOM 750 C CA . TRP A 1 94 ? -15.090 -7.629 -4.635 1.00 98.69 94 TRP A CA 1
ATOM 751 C C . TRP A 1 94 ? -15.008 -9.077 -4.169 1.00 98.69 94 TRP A C 1
ATOM 753 O O . TRP A 1 94 ? -14.063 -9.770 -4.530 1.00 98.69 94 TRP A O 1
ATOM 763 N N . LYS A 1 95 ? -16.016 -9.584 -3.451 1.00 98.62 95 LYS A N 1
ATOM 764 C CA . LYS A 1 95 ? -16.081 -11.012 -3.102 1.00 98.62 95 LYS A CA 1
ATOM 765 C C . LYS A 1 95 ? -16.085 -11.902 -4.347 1.00 98.62 95 LYS A C 1
ATOM 767 O O . LYS A 1 95 ? -15.395 -12.916 -4.363 1.00 98.62 95 LYS A O 1
ATOM 772 N N . GLN A 1 96 ? -16.821 -11.523 -5.396 1.00 98.38 96 GLN A N 1
ATOM 773 C CA . GLN A 1 96 ? -16.849 -12.272 -6.658 1.00 98.38 96 GLN A CA 1
ATOM 774 C C . GLN A 1 96 ? -15.523 -12.179 -7.422 1.00 98.38 96 GLN A C 1
ATOM 776 O O . GLN A 1 96 ? -15.024 -13.206 -7.874 1.00 98.38 96 GLN A O 1
ATOM 781 N N . GLN A 1 97 ? -14.938 -10.981 -7.525 1.00 98.19 97 GLN A N 1
ATOM 782 C CA . GLN A 1 97 ? -13.640 -10.746 -8.165 1.00 98.19 97 GLN A CA 1
ATOM 783 C C . GLN A 1 97 ? -12.541 -11.574 -7.487 1.00 98.19 97 GLN A C 1
ATOM 785 O O . GLN A 1 97 ? -11.837 -12.339 -8.139 1.00 98.19 97 GLN A O 1
ATOM 790 N N . LEU A 1 98 ? -12.438 -11.495 -6.161 1.00 98.56 98 LEU A N 1
ATOM 791 C CA . LEU A 1 98 ? -11.438 -12.232 -5.389 1.00 98.56 98 LEU A CA 1
ATOM 792 C C . LEU A 1 98 ? -11.646 -13.747 -5.502 1.00 98.56 98 LEU A C 1
ATOM 794 O O . LEU A 1 98 ? -10.690 -14.475 -5.764 1.00 98.56 98 LEU A O 1
ATOM 798 N N . ALA A 1 99 ? -12.893 -14.224 -5.423 1.00 98.31 99 ALA A N 1
ATOM 799 C CA . ALA A 1 99 ? -13.205 -15.638 -5.619 1.00 98.31 99 ALA A CA 1
ATOM 800 C C . ALA A 1 99 ? -12.869 -16.135 -7.037 1.00 98.31 99 ALA A C 1
ATOM 802 O O . ALA A 1 99 ? -12.383 -17.256 -7.187 1.00 98.31 99 ALA A O 1
ATOM 803 N N . HIS A 1 100 ? -13.080 -15.314 -8.075 1.00 98.25 100 HIS A N 1
ATOM 804 C CA . HIS A 1 100 ? -12.695 -15.636 -9.454 1.00 98.25 100 HIS A CA 1
ATOM 805 C C . HIS A 1 100 ? -11.184 -15.874 -9.583 1.00 98.25 100 HIS A C 1
ATOM 807 O O . HIS A 1 100 ? -10.758 -16.811 -10.256 1.00 98.25 100 HIS A O 1
ATOM 813 N N . HIS A 1 101 ? -10.386 -15.083 -8.864 1.00 98.31 101 HIS A N 1
ATOM 814 C CA . HIS A 1 101 ? -8.933 -15.232 -8.771 1.00 98.31 101 HIS A CA 1
ATOM 815 C C . HIS A 1 101 ? -8.475 -16.222 -7.685 1.00 98.31 101 HIS A C 1
ATOM 817 O O . HIS A 1 101 ? -7.287 -16.286 -7.385 1.00 98.31 101 HIS A O 1
ATOM 823 N N . GLN A 1 102 ? -9.387 -17.021 -7.114 1.00 97.88 102 GLN A N 1
ATOM 824 C CA . GLN A 1 102 ? -9.100 -18.024 -6.077 1.00 97.88 102 GLN A CA 1
ATOM 825 C C . GLN A 1 102 ? -8.498 -17.439 -4.786 1.00 97.88 102 GLN A C 1
ATOM 827 O O . GLN A 1 102 ? -7.851 -18.145 -4.013 1.00 97.88 102 GLN A O 1
ATOM 832 N N . VAL A 1 103 ? -8.752 -16.159 -4.513 1.00 98.25 103 VAL A N 1
ATOM 833 C CA . VAL A 1 103 ? -8.362 -15.500 -3.267 1.00 98.25 103 VAL A CA 1
ATOM 834 C C . VAL A 1 103 ? -9.451 -15.711 -2.224 1.00 98.25 103 VAL A C 1
ATOM 836 O O . VAL A 1 103 ? -10.619 -15.377 -2.431 1.00 98.25 103 VAL A O 1
ATOM 839 N N . THR A 1 104 ? -9.063 -16.276 -1.081 1.00 97.00 104 THR A N 1
ATOM 840 C CA . THR A 1 104 ? -9.975 -16.469 0.051 1.00 97.00 104 THR A CA 1
ATOM 841 C C . THR A 1 104 ? -10.164 -15.156 0.800 1.00 97.00 104 THR A C 1
ATOM 843 O O . THR A 1 104 ? -9.196 -14.453 1.083 1.00 97.00 104 THR A O 1
ATOM 846 N N . VAL A 1 105 ? -11.415 -14.856 1.148 1.00 97.81 105 VAL A N 1
ATOM 847 C CA . VAL A 1 105 ? -11.794 -13.665 1.910 1.00 97.81 105 VAL A CA 1
ATOM 848 C C . VAL A 1 105 ? -12.397 -14.078 3.244 1.00 97.81 105 VAL A C 1
ATOM 850 O O . VAL A 1 105 ? -13.236 -14.977 3.303 1.00 97.81 105 VAL A O 1
ATOM 853 N N . HIS A 1 106 ? -11.993 -13.392 4.307 1.00 97.75 106 HIS A N 1
ATOM 854 C CA . HIS A 1 106 ? -12.600 -13.469 5.627 1.00 97.75 106 HIS A CA 1
ATOM 855 C C . HIS A 1 106 ? -13.382 -12.181 5.908 1.00 97.75 106 HIS A C 1
ATOM 857 O O . HIS A 1 106 ? -12.831 -11.086 5.841 1.00 97.75 106 HIS A O 1
ATOM 863 N N . GLU A 1 107 ? -14.670 -12.298 6.224 1.00 97.75 107 GLU A N 1
ATOM 864 C CA . GLU A 1 107 ? -15.493 -11.141 6.591 1.00 97.75 107 GLU A CA 1
ATOM 865 C C . GLU A 1 107 ? -15.324 -10.820 8.081 1.00 97.75 107 GLU A C 1
ATOM 867 O O . GLU A 1 107 ? -15.492 -11.682 8.945 1.00 97.75 107 GLU A O 1
ATOM 872 N N . SER A 1 108 ? -15.014 -9.566 8.398 1.00 96.31 108 SER A N 1
ATOM 873 C CA . SER A 1 108 ? -14.796 -9.099 9.768 1.00 96.31 108 SER A CA 1
ATOM 874 C C . SER A 1 108 ? -15.327 -7.683 9.980 1.00 96.31 108 SER A C 1
ATOM 876 O O . SER A 1 108 ? -16.125 -7.180 9.188 1.00 96.31 108 SER A O 1
ATOM 878 N N . HIS A 1 109 ? -14.953 -7.060 11.100 1.00 94.94 109 HIS A N 1
ATOM 879 C CA . HIS A 1 109 ? -15.293 -5.678 11.417 1.00 94.94 109 HIS A CA 1
ATOM 880 C C . HIS A 1 109 ? -14.050 -4.912 11.886 1.00 94.94 109 HIS A C 1
ATOM 882 O O . HIS A 1 109 ? -13.807 -4.781 13.088 1.00 94.94 109 HIS A O 1
ATOM 888 N N . LEU A 1 110 ? -13.260 -4.390 10.946 1.00 93.19 110 LEU A N 1
ATOM 889 C CA . LEU A 1 110 ? -12.187 -3.441 11.243 1.00 93.19 110 LEU A CA 1
ATOM 890 C C . LEU A 1 110 ? -12.722 -2.008 11.167 1.00 93.19 110 LEU A C 1
ATOM 892 O O . LEU A 1 110 ? -13.709 -1.721 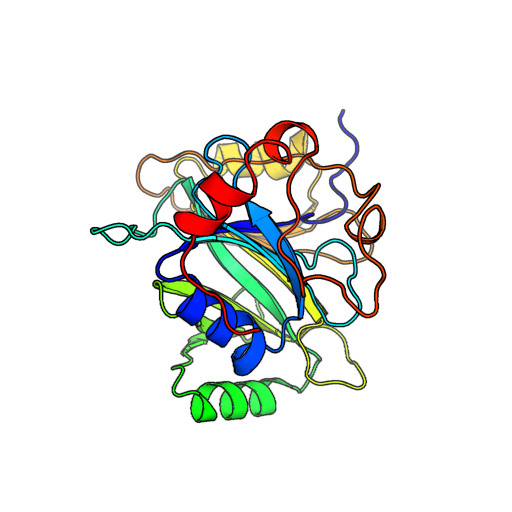10.499 1.00 93.19 110 LEU A O 1
ATOM 896 N N . PHE A 1 111 ? -12.100 -1.087 11.906 1.00 94.06 111 PHE A N 1
ATOM 897 C CA . PHE A 1 111 ? -12.486 0.335 11.920 1.00 94.06 111 PHE A CA 1
ATOM 898 C C . PHE A 1 111 ? -13.959 0.603 12.309 1.00 94.06 111 PHE A C 1
ATOM 900 O O . PHE A 1 111 ? -14.487 1.691 12.093 1.00 94.06 111 PHE A O 1
ATOM 907 N N . GLY A 1 112 ? -14.622 -0.369 12.946 1.00 91.75 112 GLY A N 1
ATOM 908 C CA . GLY A 1 112 ? -16.048 -0.303 13.277 1.00 91.75 112 GLY A CA 1
ATOM 909 C C . GLY A 1 112 ? -16.983 -0.478 12.075 1.00 91.75 112 GLY A C 1
ATOM 910 O O . GLY A 1 112 ? -18.137 -0.066 12.161 1.00 91.75 112 GLY A O 1
ATOM 911 N N . GLN A 1 113 ? -16.500 -1.050 10.968 1.00 94.06 113 GLN A N 1
ATOM 912 C CA . GLN A 1 113 ? -17.249 -1.235 9.724 1.00 94.06 113 GLN A CA 1
ATOM 913 C C . GLN A 1 113 ? -17.046 -2.655 9.171 1.00 94.06 113 GLN A C 1
ATOM 915 O O . GLN A 1 113 ? -15.978 -3.232 9.384 1.00 94.06 113 GLN A O 1
ATOM 920 N N . PRO A 1 114 ? -18.028 -3.231 8.451 1.00 97.75 114 PRO A N 1
ATOM 921 C CA . PRO A 1 114 ? -17.831 -4.485 7.730 1.00 97.75 114 PRO A CA 1
ATOM 922 C C . PRO A 1 114 ? -16.595 -4.410 6.831 1.00 97.75 114 PRO A C 1
ATOM 924 O O . PRO A 1 114 ? -16.378 -3.414 6.142 1.00 97.75 114 PRO A O 1
ATOM 927 N N . THR A 1 115 ? -15.762 -5.442 6.881 1.00 98.31 115 THR A N 1
ATOM 928 C CA . THR A 1 115 ? -14.460 -5.467 6.213 1.00 98.31 115 THR A CA 1
ATOM 929 C C . THR A 1 115 ? -14.239 -6.816 5.540 1.00 98.31 115 THR A C 1
ATOM 931 O O . THR A 1 115 ? -14.580 -7.854 6.108 1.00 98.31 115 THR A O 1
ATOM 934 N N . LEU A 1 116 ? -13.650 -6.801 4.345 1.00 98.69 116 LEU A N 1
ATOM 935 C CA . LEU A 1 116 ? -13.197 -7.997 3.638 1.00 98.69 116 LEU A CA 1
ATOM 936 C C . LEU A 1 116 ? -11.686 -8.139 3.832 1.00 98.69 116 LEU A C 1
ATOM 938 O O . LEU A 1 116 ? -10.926 -7.364 3.259 1.00 98.69 116 LEU A O 1
ATOM 942 N N . GLU A 1 117 ? -11.245 -9.095 4.636 1.00 98.56 117 GLU A N 1
ATOM 943 C CA . GLU A 1 117 ? -9.825 -9.381 4.856 1.00 98.56 117 GLU A CA 1
ATOM 944 C C . GLU A 1 117 ? -9.335 -10.473 3.906 1.00 98.56 117 GLU A C 1
ATOM 946 O O . GLU A 1 117 ? -10.033 -11.455 3.653 1.00 98.56 117 GLU A O 1
ATOM 951 N N . LEU A 1 118 ? -8.124 -10.302 3.386 1.00 98.12 118 LEU A N 1
ATOM 952 C CA . LEU A 1 118 ? -7.482 -11.203 2.436 1.00 98.12 118 LEU A CA 1
ATOM 953 C C . LEU A 1 118 ? -5.962 -11.163 2.620 1.00 98.12 118 LEU A C 1
ATOM 955 O O . LEU A 1 118 ? -5.425 -10.297 3.312 1.00 98.12 118 LEU A O 1
ATOM 959 N N . GLN A 1 119 ? -5.265 -12.092 1.978 1.00 97.12 119 GLN A N 1
ATOM 960 C CA . GLN A 1 119 ? -3.808 -12.086 1.897 1.00 97.12 119 GLN A CA 1
ATOM 961 C C . GLN A 1 119 ? -3.369 -12.031 0.438 1.00 97.12 119 GLN A C 1
ATOM 963 O O . GLN A 1 119 ? -4.061 -12.553 -0.441 1.00 97.12 119 GLN A O 1
ATOM 968 N N . ASP A 1 120 ? -2.236 -11.381 0.194 1.00 96.19 120 ASP A N 1
ATOM 969 C CA . ASP A 1 120 ? -1.542 -11.488 -1.086 1.00 96.19 120 ASP A CA 1
ATOM 970 C C . ASP A 1 120 ? -0.802 -12.848 -1.198 1.00 96.19 120 ASP A C 1
ATOM 972 O O . ASP A 1 120 ? -0.778 -13.625 -0.234 1.00 96.19 120 ASP A O 1
ATOM 976 N N . PRO A 1 121 ? -0.192 -13.173 -2.354 1.00 94.62 121 PRO A N 1
ATOM 977 C CA . PRO A 1 121 ? 0.538 -14.429 -2.549 1.00 94.62 121 PRO A CA 1
ATOM 978 C C . PRO A 1 121 ? 1.733 -14.616 -1.604 1.00 94.62 121 PRO A C 1
ATOM 980 O O . PRO A 1 121 ? 2.259 -15.721 -1.486 1.00 94.62 121 PRO A O 1
ATOM 983 N N . HIS A 1 122 ? 2.169 -13.547 -0.933 1.00 92.62 122 HIS A N 1
ATOM 984 C CA . HIS A 1 122 ? 3.325 -13.505 -0.043 1.00 92.62 122 HIS A CA 1
ATOM 985 C C . HIS A 1 122 ? 2.919 -13.269 1.422 1.00 92.62 122 HIS A C 1
ATOM 987 O O . HIS A 1 122 ? 3.750 -12.872 2.239 1.00 92.62 122 HIS A O 1
ATOM 993 N N . GLU A 1 123 ? 1.658 -13.576 1.756 1.00 91.69 123 GLU A N 1
ATOM 994 C CA . GLU A 1 123 ? 1.055 -13.535 3.097 1.00 91.69 123 GLU A CA 1
ATOM 995 C C . GLU A 1 123 ? 0.920 -12.129 3.716 1.00 91.69 123 GLU A C 1
ATOM 997 O O . GLU A 1 123 ? 0.628 -11.987 4.912 1.00 91.69 123 GLU A O 1
ATOM 1002 N N . LEU A 1 124 ? 1.072 -11.065 2.922 1.00 93.38 124 LEU A N 1
ATOM 1003 C CA . LEU A 1 124 ? 0.800 -9.707 3.374 1.00 93.38 124 LEU A CA 1
ATOM 1004 C C . LEU A 1 124 ? -0.699 -9.559 3.640 1.00 93.38 124 LEU A C 1
ATOM 1006 O O . LEU A 1 124 ? -1.531 -9.830 2.775 1.00 93.38 124 LEU A O 1
ATOM 1010 N N . SER A 1 125 ? -1.056 -9.120 4.847 1.00 95.94 125 SER A N 1
ATOM 1011 C CA . SER A 1 125 ? -2.461 -8.964 5.227 1.00 95.94 125 SER A CA 1
ATOM 1012 C C . SER A 1 125 ? -3.028 -7.672 4.650 1.00 95.94 125 SER A C 1
ATOM 1014 O O . SER A 1 125 ? -2.545 -6.570 4.931 1.00 95.94 125 SER A O 1
ATOM 1016 N N . LEU A 1 126 ? -4.079 -7.815 3.852 1.00 98.19 126 LEU A N 1
ATOM 1017 C CA . LEU A 1 126 ? -4.796 -6.723 3.216 1.00 98.19 126 LEU A CA 1
ATOM 1018 C C . LEU A 1 126 ? -6.250 -6.719 3.687 1.00 98.19 126 LEU A C 1
ATOM 1020 O O . LEU A 1 126 ? -6.783 -7.738 4.131 1.00 98.19 126 LEU A O 1
ATOM 1024 N N . ALA A 1 127 ? -6.918 -5.579 3.556 1.00 98.50 127 ALA A N 1
ATOM 1025 C CA . ALA A 1 127 ? -8.361 -5.529 3.719 1.00 98.50 127 ALA A CA 1
ATOM 1026 C C . ALA A 1 127 ? -9.023 -4.513 2.792 1.00 98.50 127 ALA A C 1
ATOM 1028 O O . ALA A 1 127 ? -8.414 -3.505 2.435 1.00 98.50 127 ALA A O 1
ATOM 1029 N N . LEU A 1 128 ? -10.283 -4.757 2.445 1.00 98.69 128 LEU A N 1
ATOM 1030 C CA . LEU A 1 128 ? -11.134 -3.838 1.699 1.00 98.69 128 LEU A CA 1
ATOM 1031 C C . LEU A 1 128 ? -12.251 -3.329 2.611 1.00 98.69 128 LEU A C 1
ATOM 1033 O O . LEU A 1 128 ? -12.957 -4.120 3.243 1.00 98.69 128 LEU A O 1
ATOM 1037 N N . VAL A 1 129 ? -12.407 -2.008 2.666 1.00 98.19 129 VAL A N 1
ATOM 1038 C CA . VAL A 1 129 ? -13.430 -1.324 3.466 1.00 98.19 129 VAL A CA 1
ATOM 1039 C C . VAL A 1 129 ? -14.221 -0.392 2.559 1.00 98.19 129 VAL A C 1
ATOM 1041 O O . VAL A 1 129 ? -13.640 0.384 1.796 1.00 98.19 129 VAL A O 1
ATOM 1044 N N . GLU A 1 130 ? -15.548 -0.455 2.639 1.00 98.06 130 GLU A N 1
ATOM 1045 C CA . GLU A 1 130 ? -16.400 0.467 1.891 1.00 98.06 130 GLU A CA 1
ATOM 1046 C C . GLU A 1 130 ? -16.230 1.909 2.382 1.00 98.06 130 GLU A C 1
ATOM 1048 O O . GLU A 1 130 ? -16.243 2.190 3.579 1.00 98.06 130 GLU A O 1
ATOM 1053 N N . GLY A 1 131 ? -16.070 2.837 1.443 1.00 95.75 131 GLY A N 1
ATOM 1054 C CA . GLY A 1 131 ? -15.967 4.267 1.708 1.00 95.75 131 GLY A CA 1
ATOM 1055 C C . GLY A 1 131 ? -17.125 5.050 1.104 1.00 95.75 131 GLY A C 1
ATOM 1056 O O . GLY A 1 131 ? -18.303 4.766 1.324 1.00 95.75 131 GLY A O 1
ATOM 1057 N N . GLU A 1 132 ? -16.777 6.086 0.355 1.00 94.44 132 GLU A N 1
ATOM 1058 C CA . GLU A 1 132 ? -17.689 6.913 -0.420 1.00 94.44 132 GLU A CA 1
ATOM 1059 C C . GLU A 1 132 ? -18.243 6.192 -1.658 1.00 94.44 132 GLU A C 1
ATOM 1061 O O . GLU A 1 132 ? -17.718 5.180 -2.121 1.00 94.44 132 GLU A O 1
ATOM 1066 N N . ALA A 1 133 ? -19.351 6.709 -2.192 1.00 96.00 133 ALA A N 1
ATOM 1067 C CA . ALA A 1 133 ? -19.899 6.235 -3.458 1.00 96.00 133 ALA A CA 1
ATOM 1068 C C . ALA A 1 133 ? -19.045 6.741 -4.633 1.00 96.00 133 ALA A C 1
ATOM 1070 O O . ALA A 1 133 ? -18.610 7.892 -4.628 1.00 96.00 133 ALA A O 1
ATOM 1071 N N . ALA A 1 134 ? -18.866 5.902 -5.652 1.00 94.81 134 ALA A N 1
ATOM 1072 C CA . ALA A 1 134 ? -18.172 6.237 -6.892 1.00 94.81 134 ALA A CA 1
ATOM 1073 C C . ALA A 1 134 ? -18.834 5.518 -8.080 1.00 94.81 134 ALA A C 1
ATOM 1075 O O . ALA A 1 134 ? -19.518 4.514 -7.897 1.00 94.81 134 ALA A O 1
ATOM 1076 N N . GLU A 1 135 ? -18.604 5.999 -9.303 1.00 94.88 135 GLU A N 1
ATOM 1077 C CA . GLU A 1 135 ? -19.122 5.389 -10.546 1.00 94.88 135 GLU A CA 1
ATOM 1078 C C . GLU A 1 135 ? -18.297 4.174 -11.021 1.00 94.88 135 GLU A C 1
ATOM 1080 O O . GLU A 1 135 ? -18.345 3.771 -12.180 1.00 94.88 135 GLU A O 1
ATOM 1085 N N . THR A 1 136 ? -17.506 3.589 -10.126 1.00 95.88 136 THR A N 1
ATOM 1086 C CA . THR A 1 136 ? -16.627 2.445 -10.374 1.00 95.88 136 THR A CA 1
ATOM 1087 C C . THR A 1 136 ? -16.737 1.465 -9.212 1.00 95.88 136 THR A C 1
ATOM 1089 O O . THR A 1 136 ? -17.289 1.808 -8.171 1.00 95.88 136 THR A O 1
ATOM 1092 N N . ASN A 1 137 ? -16.185 0.263 -9.374 1.00 97.44 137 ASN A N 1
ATOM 1093 C CA . ASN A 1 137 ? -15.912 -0.657 -8.267 1.00 97.44 137 ASN A CA 1
ATOM 1094 C C . ASN A 1 137 ? -14.414 -0.716 -7.909 1.00 97.44 137 ASN A C 1
ATOM 1096 O O . ASN A 1 137 ? -14.043 -1.437 -6.990 1.00 97.44 137 ASN A O 1
ATOM 1100 N N . ALA A 1 138 ? -13.551 0.004 -8.635 1.00 97.62 138 ALA A N 1
ATOM 1101 C CA . ALA A 1 138 ? -12.103 -0.019 -8.432 1.00 97.62 138 ALA A CA 1
ATOM 1102 C C . ALA A 1 138 ? -11.692 0.525 -7.054 1.00 97.62 138 ALA A C 1
ATOM 1104 O O . ALA A 1 138 ? -12.397 1.344 -6.464 1.00 97.62 138 ALA A O 1
ATOM 1105 N N . ILE A 1 139 ? -10.519 0.104 -6.572 1.00 97.94 139 ILE A N 1
ATOM 1106 C CA . ILE A 1 139 ? -9.914 0.653 -5.354 1.00 97.94 139 ILE A CA 1
ATOM 1107 C C . ILE A 1 139 ? -9.727 2.165 -5.520 1.00 97.94 139 ILE A C 1
ATOM 1109 O O . ILE A 1 139 ? -9.122 2.629 -6.488 1.00 97.94 139 ILE A O 1
ATOM 1113 N N . LEU A 1 140 ? -10.230 2.923 -4.547 1.00 96.31 140 LEU A N 1
ATOM 1114 C CA . LEU A 1 140 ? -10.155 4.383 -4.530 1.00 96.31 140 LEU A CA 1
ATOM 1115 C C . LEU A 1 140 ? -8.811 4.869 -3.981 1.00 96.31 140 LEU A C 1
ATOM 1117 O O . LEU A 1 140 ? -8.267 5.854 -4.459 1.00 96.31 140 LEU A O 1
ATOM 1121 N N . GLY A 1 141 ? -8.251 4.158 -3.005 1.00 96.00 141 GLY A N 1
ATOM 1122 C CA . GLY A 1 141 ? -7.014 4.529 -2.322 1.00 96.00 141 GLY A CA 1
ATOM 1123 C C . GLY A 1 141 ? -6.885 3.791 -0.998 1.00 96.00 141 GLY A C 1
ATOM 1124 O O . GLY A 1 141 ? -7.552 2.775 -0.788 1.00 96.00 141 GLY A O 1
ATOM 1125 N N . PHE A 1 142 ? -6.070 4.299 -0.076 1.00 97.44 142 PHE A N 1
ATOM 1126 C CA . PHE A 1 142 ? -6.035 3.730 1.267 1.00 97.44 142 PHE A CA 1
ATOM 1127 C C . PHE A 1 142 ? -7.303 4.092 2.055 1.00 97.44 142 PHE A C 1
ATOM 1129 O O . PHE A 1 142 ? -7.741 5.243 2.136 1.00 97.44 142 PHE A O 1
ATOM 1136 N N . HIS A 1 143 ? -7.893 3.085 2.691 1.00 97.38 143 HIS A N 1
ATOM 1137 C CA . HIS A 1 143 ? -8.704 3.333 3.872 1.00 97.38 143 HIS A CA 1
ATOM 1138 C C . HIS A 1 143 ? -7.781 3.689 5.041 1.00 97.38 143 HIS A C 1
ATOM 1140 O O . HIS A 1 143 ? -8.056 4.643 5.766 1.00 97.38 143 HIS A O 1
ATOM 1146 N N . GLY A 1 144 ? -6.661 2.976 5.187 1.00 97.06 144 GLY A N 1
ATOM 1147 C CA . GLY A 1 144 ? -5.728 3.194 6.277 1.00 97.06 144 GLY A CA 1
ATOM 1148 C C . GLY A 1 144 ? -4.814 2.004 6.562 1.00 97.06 144 GLY A C 1
ATOM 1149 O O . GLY A 1 144 ? -4.360 1.312 5.649 1.00 97.06 144 GLY A O 1
ATOM 1150 N N . ALA A 1 145 ? -4.516 1.787 7.844 1.00 97.50 145 ALA A N 1
ATOM 1151 C CA . ALA A 1 145 ? -3.634 0.717 8.294 1.00 97.50 145 ALA A CA 1
ATOM 1152 C C . ALA A 1 145 ? -3.919 0.274 9.738 1.00 97.50 145 ALA A C 1
ATOM 1154 O O . ALA A 1 145 ? -4.326 1.069 10.589 1.00 97.50 145 ALA A O 1
ATOM 1155 N N . VAL A 1 146 ? -3.634 -0.995 10.032 1.00 96.88 146 VAL A N 1
ATOM 1156 C CA . VAL A 1 146 ? -3.545 -1.517 11.404 1.00 96.88 146 VAL A CA 1
ATOM 1157 C C . VAL A 1 146 ? -2.078 -1.524 11.824 1.00 96.88 146 VAL A C 1
ATOM 1159 O O . VAL A 1 146 ? -1.245 -2.108 11.134 1.00 96.88 146 VAL A O 1
ATOM 1162 N N . LEU A 1 147 ? -1.740 -0.892 12.949 1.00 95.75 147 LEU A N 1
ATOM 1163 C CA . LEU A 1 147 ? -0.360 -0.819 13.438 1.00 95.75 147 LEU A CA 1
ATOM 1164 C C . LEU A 1 147 ? -0.114 -1.802 14.578 1.00 95.75 147 LEU A C 1
ATOM 1166 O O . LEU A 1 147 ? -0.793 -1.766 15.600 1.00 95.75 147 LEU A O 1
ATOM 1170 N N . LEU A 1 148 ? 0.910 -2.641 14.429 1.00 93.69 148 LEU A N 1
ATOM 1171 C CA . LEU A 1 148 ? 1.296 -3.635 15.426 1.00 93.69 148 LEU A CA 1
ATOM 1172 C C . LEU A 1 148 ? 2.432 -3.077 16.285 1.00 93.69 148 LEU A C 1
ATOM 1174 O O . LEU A 1 148 ? 3.591 -3.078 15.871 1.00 93.69 148 LEU A O 1
ATOM 1178 N N . SER A 1 149 ? 2.109 -2.579 17.481 1.00 93.94 149 SER A N 1
ATOM 1179 C CA . SER A 1 149 ? 3.085 -1.912 18.350 1.00 93.94 149 SER A CA 1
ATOM 1180 C C . SER A 1 149 ? 3.501 -2.749 19.561 1.00 93.94 149 SER A C 1
ATOM 1182 O O . SER A 1 149 ? 2.674 -3.318 20.272 1.00 93.94 149 SER A O 1
ATOM 1184 N N . ALA A 1 150 ? 4.804 -2.750 19.855 1.00 93.94 150 ALA A N 1
ATOM 1185 C CA . ALA A 1 150 ? 5.355 -3.269 21.108 1.00 93.94 150 ALA A CA 1
ATOM 1186 C C . ALA A 1 150 ? 5.092 -2.328 22.297 1.00 93.94 150 ALA A C 1
ATOM 1188 O O . ALA A 1 150 ? 5.180 -2.737 23.453 1.00 93.94 150 ALA A O 1
ATOM 1189 N N . LYS A 1 151 ? 4.827 -1.046 22.017 1.00 94.69 151 LYS A N 1
ATOM 1190 C CA . LYS A 1 151 ? 4.566 0.006 23.007 1.00 94.69 151 LYS A CA 1
ATOM 1191 C C . LYS A 1 151 ? 3.382 0.869 22.545 1.00 94.69 151 LYS A C 1
ATOM 1193 O O . LYS A 1 151 ? 3.602 2.026 22.177 1.00 94.69 151 LYS A O 1
ATOM 1198 N N . PRO A 1 152 ? 2.142 0.340 22.547 1.00 95.25 152 PRO A N 1
ATOM 1199 C CA . PRO A 1 152 ? 0.981 1.039 21.995 1.00 95.25 152 PRO A CA 1
ATOM 1200 C C . PRO A 1 152 ? 0.769 2.443 22.563 1.00 95.25 152 PRO A C 1
ATOM 1202 O O . PRO A 1 152 ? 0.463 3.360 21.812 1.00 95.25 152 PRO A O 1
ATOM 1205 N N . GLU A 1 153 ? 1.024 2.651 23.856 1.00 96.00 153 GLU A N 1
ATOM 1206 C CA . GLU A 1 153 ? 0.921 3.979 24.476 1.00 96.00 153 GLU A CA 1
ATOM 1207 C C . GLU A 1 153 ? 1.914 4.998 23.907 1.00 96.00 153 GLU A C 1
ATOM 1209 O O . GLU A 1 153 ? 1.558 6.147 23.654 1.00 96.00 153 GLU A O 1
ATOM 1214 N N . GLU A 1 154 ? 3.156 4.585 23.657 1.00 95.94 154 GLU A N 1
ATOM 1215 C CA . GLU A 1 154 ? 4.167 5.474 23.081 1.00 95.94 154 GLU A CA 1
ATOM 1216 C C . GLU A 1 154 ? 3.887 5.727 21.598 1.00 95.94 154 GLU A C 1
ATOM 1218 O O . GLU A 1 154 ? 3.957 6.865 21.142 1.00 95.94 154 GLU A O 1
ATOM 1223 N N . THR A 1 155 ? 3.463 4.698 20.855 1.00 96.38 155 THR A N 1
ATOM 1224 C CA . THR A 1 155 ? 3.011 4.861 19.465 1.00 96.38 155 THR A CA 1
ATOM 1225 C C . THR A 1 155 ? 1.815 5.803 19.376 1.00 96.38 155 THR A C 1
ATOM 1227 O O . THR A 1 155 ? 1.789 6.679 18.515 1.00 96.38 155 THR A O 1
ATOM 1230 N N . PHE A 1 156 ? 0.848 5.680 20.285 1.00 97.00 156 PHE A N 1
ATOM 1231 C CA . PHE A 1 156 ? -0.301 6.573 20.360 1.00 97.00 156 PHE A CA 1
ATOM 1232 C C . PHE A 1 156 ? 0.119 8.024 20.606 1.00 97.00 156 PHE A C 1
ATOM 1234 O O . PHE A 1 156 ? -0.366 8.927 19.919 1.00 97.00 156 PHE A O 1
ATOM 1241 N N . LYS A 1 157 ? 1.052 8.260 21.539 1.00 96.88 157 LYS A N 1
ATOM 1242 C CA . LYS A 1 157 ? 1.605 9.599 21.784 1.00 96.88 157 LYS A CA 1
ATOM 1243 C C . LYS A 1 157 ? 2.277 10.163 20.539 1.00 96.88 157 LYS A C 1
ATOM 1245 O O . LYS A 1 157 ? 1.987 11.304 20.209 1.00 96.88 157 LYS A O 1
ATOM 1250 N N . THR A 1 158 ? 3.092 9.383 19.830 1.00 96.00 158 THR A N 1
ATOM 1251 C CA . THR A 1 158 ? 3.722 9.826 18.577 1.00 96.00 158 THR A CA 1
ATOM 1252 C C . THR A 1 158 ? 2.684 10.178 17.512 1.00 96.00 158 THR A C 1
ATOM 1254 O O . THR A 1 158 ? 2.744 11.257 16.926 1.00 96.00 158 THR A O 1
ATOM 1257 N N . LEU A 1 159 ? 1.683 9.318 17.290 1.00 97.06 159 LEU A N 1
ATOM 1258 C CA . LEU A 1 159 ? 0.631 9.566 16.297 1.00 97.06 159 LEU A CA 1
ATOM 1259 C C . LEU A 1 159 ? -0.146 10.858 16.592 1.00 97.06 159 LEU A C 1
ATOM 1261 O O . LEU A 1 159 ? -0.473 11.601 15.673 1.00 97.06 159 LEU A O 1
ATOM 1265 N N . THR A 1 160 ? -0.420 11.148 17.863 1.00 97.38 160 THR A N 1
ATOM 1266 C CA . THR A 1 160 ? -1.235 12.305 18.271 1.00 97.38 160 THR A CA 1
ATOM 1267 C C . THR A 1 160 ? -0.428 13.591 18.451 1.00 97.38 160 THR A C 1
ATOM 1269 O O . THR A 1 160 ? -0.806 14.625 17.909 1.00 97.38 160 THR A O 1
ATOM 1272 N N . HIS A 1 161 ? 0.684 13.550 19.187 1.00 95.38 161 HIS A N 1
ATOM 1273 C CA . HIS A 1 161 ? 1.461 14.739 19.553 1.00 95.38 161 HIS A CA 1
ATOM 1274 C C . HIS A 1 161 ? 2.447 15.159 18.465 1.00 95.38 161 HIS A C 1
ATOM 1276 O O . HIS A 1 161 ? 2.583 16.353 18.197 1.00 95.38 161 HIS A O 1
ATOM 1282 N N . ASP A 1 162 ? 3.125 14.191 17.843 1.00 95.06 162 ASP A N 1
ATOM 1283 C CA . ASP A 1 162 ? 4.187 14.478 16.877 1.00 95.06 162 ASP A CA 1
ATOM 1284 C C . ASP A 1 162 ? 3.626 14.551 15.454 1.00 95.06 162 ASP A C 1
ATOM 1286 O O . ASP A 1 162 ? 3.945 15.477 14.708 1.00 95.06 162 ASP A O 1
ATOM 1290 N N . LEU A 1 163 ? 2.753 13.602 15.091 1.00 96.25 163 LEU A N 1
ATOM 1291 C CA . LEU A 1 163 ? 2.166 13.494 13.749 1.00 96.25 163 LEU A CA 1
ATOM 1292 C C . LEU A 1 163 ? 0.795 14.182 13.616 1.00 96.25 163 LEU A C 1
ATOM 1294 O O . LEU A 1 163 ? 0.314 14.387 12.501 1.00 96.25 163 LEU A O 1
ATOM 1298 N N . GLY A 1 164 ? 0.167 14.584 14.724 1.00 96.94 164 GLY A N 1
ATOM 1299 C CA . GLY A 1 164 ? -1.062 15.383 14.707 1.00 96.94 164 GLY A CA 1
ATOM 1300 C C . GLY A 1 164 ? -2.323 14.645 14.240 1.00 96.94 164 GLY A C 1
ATOM 1301 O O . GLY A 1 164 ? -3.255 15.298 13.765 1.00 96.94 164 GLY A O 1
ATOM 1302 N N . LEU A 1 165 ? -2.371 13.311 14.340 1.00 97.88 165 LEU A N 1
ATOM 1303 C CA . LEU A 1 165 ? -3.583 12.539 14.054 1.00 97.88 165 LEU A CA 1
ATOM 1304 C C . LEU A 1 165 ? -4.650 12.788 15.127 1.00 97.88 165 LEU A C 1
ATOM 1306 O O . LEU A 1 165 ? -4.355 12.981 16.308 1.00 97.88 165 LEU A O 1
ATOM 1310 N N . GLN A 1 166 ? -5.911 12.739 14.709 1.00 97.62 166 GLN A N 1
ATOM 1311 C CA . GLN A 1 166 ? -7.067 12.983 15.567 1.00 97.62 166 GLN A CA 1
ATOM 1312 C C . GLN A 1 166 ? -7.678 11.662 16.021 1.00 97.62 166 GLN A C 1
ATOM 1314 O O . GLN A 1 166 ? -7.860 10.755 15.215 1.00 97.62 166 GLN A O 1
ATOM 1319 N N . VAL A 1 167 ? -8.024 11.553 17.301 1.00 97.88 167 VAL A N 1
ATOM 1320 C CA . VAL A 1 167 ? -8.703 10.366 17.836 1.00 97.88 167 VAL A CA 1
ATOM 1321 C C . VAL A 1 167 ? -10.168 10.381 17.406 1.00 97.88 167 VAL A C 1
ATOM 1323 O O . VAL A 1 167 ? -10.872 11.364 17.624 1.00 97.88 167 VAL A O 1
ATOM 1326 N N . VAL A 1 168 ? -10.622 9.281 16.810 1.00 96.75 168 VAL A N 1
ATOM 1327 C CA . VAL A 1 168 ? -12.015 9.073 16.387 1.00 96.75 168 VAL A CA 1
ATOM 1328 C C . VAL A 1 168 ? -12.769 8.222 17.397 1.00 96.75 168 VAL A C 1
ATOM 1330 O O . VAL A 1 168 ? -13.920 8.507 17.714 1.00 96.75 168 VAL A O 1
ATOM 1333 N N . ALA A 1 169 ? -12.130 7.162 17.884 1.00 96.38 169 ALA A N 1
ATOM 1334 C CA . ALA A 1 169 ? -12.719 6.242 18.840 1.00 96.38 169 ALA A CA 1
ATOM 1335 C C . ALA A 1 169 ? -11.634 5.602 19.705 1.00 96.38 169 ALA A C 1
ATOM 1337 O O . ALA A 1 169 ? -10.507 5.386 19.259 1.00 96.38 169 ALA A O 1
ATOM 1338 N N . GLU A 1 170 ? -12.005 5.253 20.927 1.00 95.69 170 GLU A N 1
ATOM 1339 C CA . GLU A 1 170 ? -11.170 4.494 21.846 1.00 95.69 170 GLU A CA 1
ATOM 1340 C C . GLU A 1 170 ? -12.038 3.445 22.535 1.00 95.69 170 GLU A C 1
ATOM 1342 O O . GLU A 1 170 ? -13.153 3.722 22.979 1.00 95.69 170 GLU A O 1
ATOM 1347 N N . THR A 1 171 ? -11.532 2.219 22.567 1.00 93.94 171 THR A N 1
ATOM 1348 C CA . THR A 1 171 ? -12.124 1.072 23.252 1.00 93.94 171 THR A CA 1
ATOM 1349 C C . THR A 1 171 ? -11.060 0.439 24.140 1.00 93.94 171 THR A C 1
ATOM 1351 O O . THR A 1 171 ? -9.879 0.760 24.023 1.00 93.94 171 THR A O 1
ATOM 1354 N N . GLU A 1 172 ? -11.448 -0.520 24.980 1.00 93.31 172 GLU A N 1
ATOM 1355 C CA . GLU A 1 172 ? -10.479 -1.278 25.783 1.00 93.31 172 GLU A CA 1
ATOM 1356 C C . GLU A 1 172 ? -9.441 -2.014 24.918 1.00 93.31 172 GLU A C 1
ATOM 1358 O O . GLU A 1 172 ? -8.309 -2.199 25.354 1.00 93.31 172 GLU A O 1
ATOM 1363 N N . SER A 1 173 ? -9.807 -2.400 23.689 1.00 93.69 173 SER A N 1
ATOM 1364 C CA . SER A 1 173 ? -8.990 -3.253 22.810 1.00 93.69 173 SER A CA 1
ATOM 1365 C C . SER A 1 173 ? -8.199 -2.503 21.735 1.00 93.69 173 SER A C 1
ATOM 1367 O O . SER A 1 173 ? -7.212 -3.020 21.213 1.00 93.69 173 SER A O 1
ATOM 1369 N N . ASN A 1 174 ? -8.637 -1.303 21.349 1.00 95.94 174 ASN A N 1
ATOM 1370 C CA . ASN A 1 174 ? -8.010 -0.534 20.277 1.00 95.94 174 ASN A CA 1
ATOM 1371 C C . ASN A 1 174 ? -8.379 0.953 20.321 1.00 95.94 174 ASN A C 1
ATOM 1373 O O . ASN A 1 174 ? -9.417 1.351 20.856 1.00 95.94 174 ASN A O 1
ATOM 1377 N N . ARG A 1 175 ? -7.528 1.754 19.681 1.00 97.44 175 ARG A N 1
ATOM 1378 C CA . ARG A 1 175 ? -7.709 3.176 19.392 1.00 97.44 175 ARG A CA 1
ATOM 1379 C C . ARG A 1 175 ? -7.775 3.380 17.890 1.00 97.44 175 ARG A C 1
ATOM 1381 O O . ARG A 1 175 ? -6.977 2.808 17.150 1.00 97.44 175 ARG A O 1
ATOM 1388 N N . ARG A 1 176 ? -8.693 4.230 17.447 1.00 97.81 176 ARG A N 1
ATOM 1389 C CA . ARG A 1 176 ? -8.869 4.592 16.044 1.00 97.81 176 ARG A CA 1
ATOM 1390 C C . ARG A 1 176 ? -8.558 6.064 15.856 1.00 97.81 176 ARG A C 1
ATOM 1392 O O . ARG A 1 176 ? -9.162 6.912 16.515 1.00 97.81 176 ARG A O 1
ATOM 1399 N N . LEU A 1 177 ? -7.602 6.356 14.986 1.00 98.31 177 LEU A N 1
ATOM 1400 C CA . LEU A 1 177 ? -7.121 7.704 14.710 1.00 98.31 177 LEU A CA 1
ATOM 1401 C C . LEU A 1 177 ? -7.262 8.030 13.225 1.00 98.31 177 LEU A C 1
ATOM 1403 O O . LEU A 1 177 ? -7.260 7.121 12.407 1.00 98.31 177 LEU A O 1
ATOM 1407 N N . VAL A 1 178 ? -7.337 9.308 12.866 1.00 98.06 178 VAL A N 1
ATOM 1408 C CA . VAL A 1 178 ? -7.398 9.761 11.469 1.00 98.06 178 VAL A CA 1
ATOM 1409 C C . VAL A 1 178 ? -6.398 10.859 11.165 1.00 98.06 178 VAL A C 1
ATOM 1411 O O . VAL A 1 178 ? -6.081 11.693 12.016 1.00 98.06 178 VAL A O 1
ATOM 1414 N N . THR A 1 179 ? -5.937 10.887 9.918 1.00 97.62 179 THR A N 1
ATOM 1415 C CA . THR A 1 179 ? -5.125 11.982 9.382 1.00 97.62 179 THR A CA 1
ATOM 1416 C C . THR A 1 179 ? -5.914 13.295 9.272 1.00 97.62 179 THR A C 1
ATOM 1418 O O . THR A 1 179 ? -7.152 13.338 9.259 1.00 97.62 179 THR A O 1
ATOM 1421 N N . ALA A 1 180 ? -5.192 14.415 9.210 1.00 96.69 180 ALA A N 1
ATOM 1422 C CA . ALA A 1 180 ? -5.789 15.748 9.222 1.00 96.69 180 ALA A CA 1
ATOM 1423 C C . ALA A 1 180 ? -6.392 16.169 7.870 1.00 96.69 180 ALA A C 1
ATOM 1425 O O . ALA A 1 180 ? -7.277 17.026 7.858 1.00 96.69 180 ALA A O 1
ATOM 1426 N N . GLY A 1 181 ? -5.974 15.544 6.766 1.00 93.88 181 GLY A N 1
ATOM 1427 C CA . GLY A 1 181 ? -6.357 15.919 5.406 1.00 93.88 181 GLY A CA 1
ATOM 1428 C C . GLY A 1 181 ? -7.833 15.687 5.066 1.00 93.88 181 GLY A C 1
ATOM 1429 O O . GLY A 1 181 ? -8.597 15.174 5.892 1.00 93.88 181 GLY A O 1
ATOM 1430 N N . PRO A 1 182 ? -8.262 16.098 3.859 1.00 91.38 182 PRO A N 1
ATOM 1431 C CA . PRO A 1 182 ? -9.644 15.949 3.406 1.00 91.38 182 PRO A CA 1
ATOM 1432 C C . PRO A 1 182 ? -10.030 14.477 3.224 1.00 91.38 182 PRO A C 1
ATOM 1434 O O . PRO A 1 182 ? -11.127 14.081 3.612 1.00 91.38 182 PRO A O 1
ATOM 1437 N N . VAL A 1 183 ? -9.107 13.661 2.708 1.00 90.69 183 VAL A N 1
ATOM 1438 C CA . VAL A 1 183 ? -9.238 12.203 2.691 1.00 90.69 183 VAL A CA 1
ATOM 1439 C C . VAL A 1 183 ? -8.746 11.672 4.035 1.00 90.69 183 VAL A C 1
ATOM 1441 O O . VAL A 1 183 ? -7.587 11.849 4.411 1.00 90.69 183 VAL A O 1
ATOM 1444 N N . LYS A 1 184 ? -9.653 11.056 4.796 1.00 94.50 184 LYS A N 1
ATOM 1445 C CA . LYS A 1 184 ? -9.351 10.511 6.123 1.00 94.50 184 LYS A CA 1
ATOM 1446 C C . LYS A 1 184 ? -8.789 9.105 5.993 1.00 94.50 184 LYS A C 1
ATOM 1448 O O . LYS A 1 184 ? -9.540 8.176 5.700 1.00 94.50 184 LYS A O 1
ATOM 1453 N N . HIS A 1 185 ? -7.487 8.957 6.229 1.00 97.06 185 HIS A N 1
ATOM 1454 C CA . HIS A 1 185 ? -6.875 7.642 6.403 1.00 97.06 185 HIS A CA 1
ATOM 1455 C C . HIS A 1 185 ? -6.927 7.258 7.878 1.00 97.06 185 HIS A C 1
ATOM 1457 O O . HIS A 1 185 ? -6.500 8.039 8.733 1.00 97.06 185 HIS A O 1
ATOM 1463 N N . GLU A 1 186 ? -7.465 6.077 8.170 1.00 97.62 186 GLU A N 1
ATOM 1464 C CA . GLU A 1 186 ? -7.646 5.597 9.536 1.00 97.62 186 GLU A CA 1
ATOM 1465 C C . GLU A 1 186 ? -6.459 4.743 9.998 1.00 97.62 186 GLU A C 1
ATOM 1467 O O . GLU A 1 186 ? -5.999 3.836 9.311 1.00 97.62 186 GLU A O 1
ATOM 1472 N N . ILE A 1 187 ? -5.979 4.993 11.208 1.00 98.00 187 ILE A N 1
ATOM 1473 C CA . ILE A 1 187 ? -5.006 4.148 11.888 1.00 98.00 187 ILE A CA 1
ATOM 1474 C C . ILE A 1 187 ? -5.722 3.419 13.018 1.00 98.00 187 ILE A C 1
ATOM 1476 O O . ILE A 1 187 ? -6.214 4.053 13.953 1.00 98.00 187 ILE A O 1
ATOM 1480 N N . LEU A 1 188 ? -5.763 2.090 12.941 1.00 97.56 188 LEU A N 1
ATOM 1481 C CA . LEU A 1 188 ? -6.228 1.238 14.030 1.00 97.56 188 LEU A CA 1
ATOM 1482 C C . LEU A 1 188 ? -5.018 0.754 14.829 1.00 97.56 188 LEU A C 1
ATOM 1484 O O . LEU A 1 188 ? -4.136 0.076 14.303 1.00 97.56 188 LEU A O 1
ATOM 1488 N N . LEU A 1 189 ? -4.978 1.109 16.106 1.00 97.06 189 LEU A N 1
ATOM 1489 C CA . LEU A 1 189 ? -3.900 0.772 17.024 1.00 97.06 189 LEU A CA 1
ATOM 1490 C C . LEU A 1 189 ? -4.460 -0.087 18.166 1.00 97.06 189 LEU A C 1
ATOM 1492 O O . LEU A 1 189 ? -5.128 0.459 19.047 1.00 97.06 189 LEU A O 1
ATOM 1496 N N . PRO A 1 190 ? -4.214 -1.407 18.178 1.00 95.44 190 PRO A N 1
ATOM 1497 C CA . PRO A 1 190 ? -4.523 -2.256 19.323 1.00 95.44 190 PRO A CA 1
ATOM 1498 C C . PRO A 1 190 ? -3.845 -1.748 20.603 1.00 95.44 190 PRO A C 1
ATOM 1500 O O . PRO A 1 190 ? -2.722 -1.244 20.557 1.00 95.44 190 PRO A O 1
ATOM 1503 N N . THR A 1 191 ? -4.524 -1.872 21.741 1.00 94.81 191 THR A N 1
ATOM 1504 C CA . THR A 1 191 ? -4.014 -1.436 23.057 1.00 94.81 191 THR A CA 1
ATOM 1505 C C . THR A 1 191 ? -3.080 -2.466 23.690 1.00 94.81 191 THR A C 1
ATOM 1507 O O . THR A 1 191 ? -2.214 -2.101 24.487 1.00 94.81 191 THR A O 1
ATOM 1510 N N . GLU A 1 192 ? -3.217 -3.743 23.322 1.00 92.44 192 GLU A N 1
ATOM 1511 C CA . GLU A 1 192 ? -2.346 -4.808 23.812 1.00 92.44 192 GLU A CA 1
ATOM 1512 C C . GLU A 1 192 ? -0.951 -4.737 23.165 1.00 92.44 192 GLU A C 1
ATOM 1514 O O . GLU A 1 192 ? -0.833 -4.689 21.936 1.00 92.44 192 GLU A O 1
ATOM 1519 N N . PRO A 1 193 ? 0.131 -4.751 23.966 1.00 88.19 193 PRO A N 1
ATOM 1520 C CA . PRO A 1 193 ? 1.485 -4.743 23.438 1.00 88.19 193 PRO A CA 1
ATOM 1521 C C . PRO A 1 193 ? 1.828 -6.088 22.795 1.00 88.19 193 PRO A C 1
ATOM 1523 O O . PRO A 1 193 ? 1.596 -7.157 23.360 1.00 88.19 193 PRO A O 1
ATOM 1526 N N . LEU A 1 194 ? 2.467 -6.032 21.632 1.00 86.75 194 LEU A N 1
ATOM 1527 C CA . LEU A 1 194 ? 2.999 -7.212 20.958 1.00 86.75 194 LEU A CA 1
ATOM 1528 C C . LEU A 1 194 ? 4.475 -7.442 21.323 1.00 86.75 194 LEU A C 1
ATOM 1530 O O . LEU A 1 194 ? 5.066 -6.716 22.125 1.00 86.75 194 LEU A O 1
ATOM 1534 N N . ARG A 1 195 ? 5.093 -8.483 20.744 1.00 78.50 195 ARG A N 1
ATOM 1535 C CA . ARG A 1 195 ? 6.529 -8.791 20.939 1.00 78.50 195 ARG A CA 1
ATOM 1536 C C . ARG A 1 195 ? 7.408 -7.563 20.621 1.00 78.50 195 ARG A C 1
ATOM 1538 O O . ARG A 1 195 ? 6.943 -6.647 19.963 1.00 78.50 195 ARG A O 1
ATOM 1545 N N . PRO A 1 196 ? 8.674 -7.488 21.046 1.00 79.06 196 PRO A N 1
ATOM 1546 C CA . PRO A 1 196 ? 9.518 -6.338 20.712 1.00 79.06 196 PRO A CA 1
ATOM 1547 C C . PRO A 1 196 ? 9.657 -6.110 19.194 1.00 79.06 196 PRO A C 1
ATOM 1549 O O . PRO A 1 196 ? 9.939 -7.050 18.456 1.00 79.06 196 PRO A O 1
ATOM 1552 N N . GLY A 1 197 ? 9.476 -4.861 18.760 1.00 75.31 197 GLY A N 1
ATOM 1553 C CA . GLY A 1 197 ? 9.595 -4.393 17.377 1.00 75.31 197 GLY A CA 1
ATOM 1554 C C . GLY A 1 197 ? 9.346 -2.882 17.293 1.00 75.31 197 GLY A C 1
ATOM 1555 O O . GLY A 1 197 ? 8.700 -2.319 18.182 1.00 75.31 197 GLY A O 1
ATOM 1556 N N . THR A 1 198 ? 9.870 -2.222 16.257 1.00 82.75 198 THR A N 1
ATOM 1557 C CA . THR A 1 198 ? 9.758 -0.764 16.064 1.00 82.75 198 THR A CA 1
ATOM 1558 C C . THR A 1 198 ? 9.123 -0.468 14.716 1.00 82.75 198 THR A C 1
ATOM 1560 O O . THR A 1 198 ? 9.642 -0.908 13.698 1.00 82.75 198 THR A O 1
ATOM 1563 N N . ILE A 1 199 ? 8.029 0.295 14.720 1.00 89.69 199 ILE A N 1
ATOM 1564 C CA . ILE A 1 199 ? 7.381 0.763 13.491 1.00 89.69 199 ILE A CA 1
ATOM 1565 C C . ILE A 1 199 ? 8.253 1.861 12.877 1.00 89.69 199 ILE A C 1
ATOM 1567 O O . ILE A 1 199 ? 8.574 2.843 13.551 1.00 89.69 199 ILE A O 1
ATOM 1571 N N . LEU A 1 200 ? 8.628 1.693 11.610 1.00 91.38 200 LEU A N 1
ATOM 1572 C CA . LEU A 1 200 ? 9.335 2.706 10.834 1.00 91.38 200 LEU A CA 1
ATOM 1573 C C . LEU A 1 200 ? 8.321 3.651 10.179 1.00 91.38 200 LEU A C 1
ATOM 1575 O O . LEU A 1 200 ? 7.423 3.202 9.471 1.00 91.38 200 LEU A O 1
ATOM 1579 N N . PHE A 1 201 ? 8.481 4.953 10.410 1.00 92.50 201 PHE A N 1
ATOM 1580 C CA . PHE A 1 201 ? 7.730 6.000 9.722 1.00 92.50 201 PHE A CA 1
ATOM 1581 C C . PHE A 1 201 ? 8.653 6.756 8.771 1.00 92.50 201 PHE A C 1
ATOM 1583 O O . PHE A 1 201 ? 9.786 7.081 9.128 1.00 92.50 201 PHE A O 1
ATOM 1590 N N . GLU A 1 202 ? 8.134 7.082 7.593 1.00 92.38 202 GLU A N 1
ATOM 1591 C CA . GLU A 1 202 ? 8.788 7.924 6.596 1.00 92.38 202 GLU A CA 1
ATOM 1592 C C . GLU A 1 202 ? 7.943 9.179 6.352 1.00 92.38 202 GLU A C 1
ATOM 1594 O O . GLU A 1 202 ? 6.713 9.112 6.308 1.00 92.38 202 GLU A O 1
ATOM 1599 N N . ILE A 1 203 ? 8.605 10.328 6.188 1.00 92.31 203 ILE A N 1
ATOM 1600 C CA . ILE A 1 203 ? 7.967 11.586 5.793 1.00 92.31 203 ILE A CA 1
ATOM 1601 C C . ILE A 1 203 ? 8.432 11.928 4.378 1.00 92.31 203 ILE A C 1
ATOM 1603 O O . ILE A 1 203 ? 9.600 12.254 4.174 1.00 92.31 203 ILE A O 1
ATOM 1607 N N . ALA A 1 204 ? 7.507 11.868 3.422 1.00 90.56 204 ALA A N 1
ATOM 1608 C CA . ALA A 1 204 ? 7.770 12.084 2.002 1.00 90.56 204 ALA A CA 1
ATOM 1609 C C . ALA A 1 204 ? 7.027 13.319 1.468 1.00 90.56 204 ALA A C 1
ATOM 1611 O O . ALA A 1 204 ? 5.931 13.654 1.924 1.00 90.56 204 ALA A O 1
ATOM 1612 N N . THR A 1 205 ? 7.630 14.004 0.495 1.00 88.62 205 THR A N 1
ATOM 1613 C CA . THR A 1 205 ? 7.033 15.152 -0.200 1.00 88.62 205 THR A CA 1
ATOM 1614 C C . THR A 1 205 ? 6.164 14.698 -1.370 1.00 88.62 205 THR A C 1
ATOM 1616 O O . THR A 1 205 ? 6.570 13.829 -2.129 1.00 88.62 205 THR A O 1
ATOM 1619 N N . GLU A 1 206 ? 5.020 15.354 -1.588 1.00 85.75 206 GLU A N 1
ATOM 1620 C CA . GLU A 1 206 ? 4.079 14.991 -2.667 1.00 85.75 206 GLU A CA 1
ATOM 1621 C C . GLU A 1 206 ? 4.618 15.233 -4.087 1.00 85.75 206 GLU A C 1
ATOM 1623 O O . GLU A 1 206 ? 4.214 14.576 -5.041 1.00 85.75 206 GLU A O 1
ATOM 1628 N N . SER A 1 207 ? 5.518 16.203 -4.244 1.00 84.50 207 SER A N 1
ATOM 1629 C CA . SER A 1 207 ? 6.121 16.565 -5.531 1.00 84.50 207 SER A CA 1
ATOM 1630 C C . SER A 1 207 ? 7.594 16.139 -5.571 1.00 84.50 207 SER A C 1
ATOM 1632 O O . SER A 1 207 ? 8.231 16.078 -4.514 1.00 84.50 207 SER A O 1
ATOM 1634 N N . PRO A 1 208 ? 8.152 15.831 -6.762 1.00 85.81 208 PRO A N 1
ATOM 1635 C CA . PRO A 1 208 ? 7.595 16.059 -8.107 1.00 85.81 208 PRO A CA 1
ATOM 1636 C C . PRO A 1 208 ? 6.639 14.972 -8.641 1.00 85.81 208 PRO A C 1
ATOM 1638 O O . PRO A 1 208 ? 6.023 15.186 -9.682 1.00 85.81 208 PRO A O 1
ATOM 1641 N N . GLY A 1 209 ? 6.485 13.839 -7.947 1.00 88.56 209 GLY A N 1
ATOM 1642 C CA . GLY A 1 209 ? 5.633 12.723 -8.384 1.00 88.56 209 GLY A CA 1
ATOM 1643 C C . GLY A 1 209 ? 6.208 11.921 -9.563 1.00 88.56 209 GLY A C 1
ATOM 1644 O O . GLY A 1 209 ? 7.316 12.178 -10.029 1.00 88.56 209 GLY A O 1
ATOM 1645 N N . PHE A 1 210 ? 5.460 10.927 -10.054 1.00 90.31 210 PHE A N 1
ATOM 1646 C CA . PHE A 1 210 ? 5.953 9.979 -11.071 1.00 90.31 210 PHE A CA 1
ATOM 1647 C C . PHE A 1 210 ? 5.970 10.514 -12.508 1.00 90.31 210 PHE A C 1
ATOM 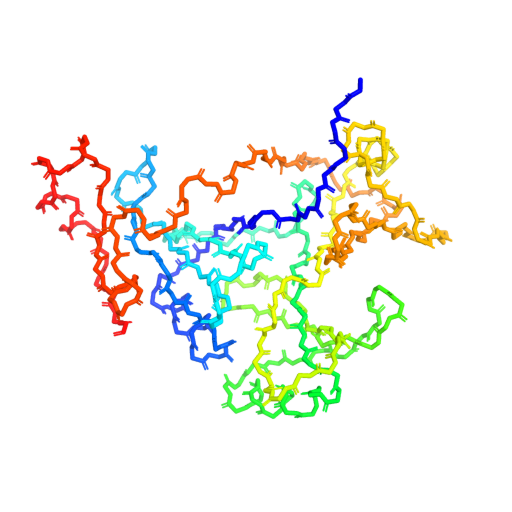1649 O O . PHE A 1 210 ? 6.605 9.909 -13.367 1.00 90.31 210 PHE A O 1
ATOM 1656 N N . LEU A 1 211 ? 5.273 11.624 -12.774 1.00 91.00 211 LEU A N 1
ATOM 1657 C CA . LEU A 1 211 ? 5.164 12.209 -14.117 1.00 91.00 211 LEU A CA 1
ATOM 1658 C C . LEU A 1 211 ? 6.370 13.075 -14.508 1.00 91.00 211 LEU A C 1
ATOM 1660 O O . LEU A 1 211 ? 6.413 13.634 -15.602 1.00 91.00 211 LEU A O 1
ATOM 1664 N N . ILE A 1 212 ? 7.349 13.210 -13.612 1.00 91.50 212 ILE A N 1
ATOM 1665 C CA . ILE A 1 212 ? 8.554 14.009 -13.845 1.00 91.50 212 ILE A CA 1
ATOM 1666 C C . ILE A 1 212 ? 9.460 13.412 -14.935 1.00 91.50 212 ILE A C 1
ATOM 1668 O O . ILE A 1 212 ? 10.160 14.148 -15.626 1.00 91.50 212 ILE A O 1
ATOM 1672 N N . ASP A 1 213 ? 9.442 12.088 -15.096 1.00 89.38 213 ASP A N 1
ATOM 1673 C CA . ASP A 1 213 ? 10.340 11.304 -15.957 1.00 89.38 213 ASP A CA 1
ATOM 1674 C C . ASP A 1 213 ? 9.604 10.288 -16.860 1.00 89.38 213 ASP A C 1
ATOM 1676 O O . ASP A 1 213 ? 10.229 9.583 -17.665 1.00 89.38 213 ASP A O 1
ATOM 1680 N N . GLU A 1 214 ? 8.276 10.207 -16.750 1.00 92.75 214 GLU A N 1
ATOM 1681 C CA . GLU A 1 214 ? 7.415 9.349 -17.563 1.00 92.75 214 GLU A CA 1
ATOM 1682 C C . GLU A 1 214 ? 6.071 10.023 -17.876 1.00 92.75 214 GLU A C 1
ATOM 1684 O O . GLU A 1 214 ? 5.414 10.522 -16.965 1.00 92.75 214 GLU A O 1
ATOM 1689 N N . PRO A 1 215 ? 5.613 10.022 -19.141 1.00 93.56 215 PRO A N 1
ATOM 1690 C CA . PRO A 1 215 ? 4.282 10.511 -19.470 1.00 93.56 215 PRO A CA 1
ATOM 1691 C C . PRO A 1 215 ? 3.206 9.542 -18.961 1.00 93.56 215 PRO A C 1
ATOM 1693 O O . PRO A 1 215 ? 3.445 8.338 -18.816 1.00 93.56 215 PRO A O 1
ATOM 1696 N N . LEU A 1 216 ? 2.001 10.068 -18.720 1.00 91.19 216 LEU A N 1
ATOM 1697 C CA . LEU A 1 216 ? 0.886 9.322 -18.135 1.00 91.19 216 LEU A CA 1
ATOM 1698 C C . LEU A 1 216 ? 0.536 8.067 -18.943 1.00 91.19 216 LEU A C 1
ATOM 1700 O O . LEU A 1 216 ? 0.160 7.059 -18.364 1.00 91.19 216 LEU A O 1
ATOM 1704 N N . GLU A 1 217 ? 0.652 8.098 -20.264 1.00 91.88 217 GLU A N 1
ATOM 1705 C CA . GLU A 1 217 ? 0.232 7.019 -21.162 1.00 91.88 217 GLU A CA 1
ATOM 1706 C C . GLU A 1 217 ? 1.150 5.797 -21.082 1.00 91.88 217 GLU A C 1
ATOM 1708 O O . GLU A 1 217 ? 0.689 4.670 -21.243 1.00 91.88 217 GLU A O 1
ATOM 1713 N N . THR A 1 218 ? 2.441 6.009 -20.814 1.00 93.06 218 THR A N 1
ATOM 1714 C CA . THR A 1 218 ? 3.454 4.941 -20.772 1.00 93.06 218 THR A CA 1
ATOM 1715 C C . THR A 1 218 ? 3.983 4.696 -19.364 1.00 93.06 218 THR A C 1
ATOM 1717 O O . THR A 1 218 ? 4.994 4.014 -19.194 1.00 93.06 218 THR A O 1
ATOM 1720 N N . LEU A 1 219 ? 3.342 5.281 -18.357 1.00 93.25 219 LEU A N 1
ATOM 1721 C CA . LEU A 1 219 ? 3.791 5.223 -16.978 1.00 93.25 219 LEU A CA 1
ATOM 1722 C C . LEU A 1 219 ? 3.889 3.774 -16.486 1.00 93.25 219 LEU A C 1
ATOM 1724 O O . LEU A 1 219 ? 2.946 3.001 -16.661 1.00 93.25 219 LEU A O 1
ATOM 1728 N N . GLY A 1 220 ? 5.029 3.421 -15.886 1.00 94.19 220 GLY A N 1
ATOM 1729 C CA . GLY A 1 220 ? 5.258 2.088 -15.335 1.00 94.19 220 GLY A CA 1
ATOM 1730 C C . GLY A 1 220 ? 5.420 0.988 -16.385 1.00 94.19 220 GLY A C 1
ATOM 1731 O O . GLY A 1 220 ? 5.391 -0.178 -16.013 1.00 94.19 220 GLY A O 1
ATOM 1732 N N . THR A 1 221 ? 5.603 1.317 -17.671 1.00 93.12 221 THR A N 1
ATOM 1733 C CA . THR A 1 221 ? 5.805 0.318 -18.745 1.00 93.12 221 THR A CA 1
ATOM 1734 C C . THR A 1 221 ? 7.273 -0.031 -18.992 1.00 93.12 221 THR A C 1
ATOM 1736 O O . THR A 1 221 ? 7.569 -1.072 -19.575 1.00 93.12 221 THR A O 1
ATOM 1739 N N . ALA A 1 222 ? 8.205 0.818 -18.551 1.00 92.50 222 ALA A N 1
ATOM 1740 C CA . ALA A 1 222 ? 9.635 0.638 -18.767 1.00 92.50 222 ALA A CA 1
ATOM 1741 C C . ALA A 1 222 ? 10.418 0.735 -17.454 1.00 92.50 222 ALA A C 1
ATOM 1743 O O . ALA A 1 222 ? 10.067 1.513 -16.570 1.00 92.50 222 ALA A O 1
ATOM 1744 N N . LEU A 1 223 ? 11.535 0.005 -17.366 1.00 95.75 223 LEU A N 1
ATOM 1745 C CA . LEU A 1 223 ? 12.469 0.136 -16.250 1.00 95.75 223 LEU A CA 1
ATOM 1746 C C . LEU A 1 223 ? 13.160 1.505 -16.284 1.00 95.75 223 LEU A C 1
ATOM 1748 O O . LEU A 1 223 ? 13.978 1.792 -17.173 1.00 95.75 223 LEU A O 1
ATOM 1752 N N . LYS A 1 224 ? 12.887 2.317 -15.269 1.00 95.94 224 LYS A N 1
ATOM 1753 C CA . LYS A 1 224 ? 13.565 3.585 -15.008 1.00 95.94 224 LYS A CA 1
ATOM 1754 C C . LYS A 1 224 ? 14.718 3.359 -14.047 1.00 95.94 224 LYS A C 1
ATOM 1756 O O . LYS A 1 224 ? 14.608 2.568 -13.122 1.00 95.94 224 LYS A O 1
ATOM 1761 N N . LEU A 1 225 ? 15.835 4.032 -14.300 1.00 95.88 225 LEU A N 1
ATOM 1762 C CA . LEU A 1 225 ? 16.983 4.026 -13.407 1.00 95.88 225 LEU A CA 1
ATOM 1763 C C . LEU A 1 225 ? 17.300 5.472 -13.018 1.00 95.88 225 LEU A C 1
ATOM 1765 O O . LEU A 1 225 ? 17.195 6.372 -13.853 1.00 95.88 225 LEU A O 1
ATOM 1769 N N . PRO A 1 226 ? 17.708 5.719 -11.767 1.00 92.12 226 PRO A N 1
ATOM 1770 C CA . PRO A 1 226 ? 18.348 6.968 -11.392 1.00 92.12 226 PRO A CA 1
ATOM 1771 C C . PRO A 1 226 ? 19.534 7.297 -12.313 1.00 92.12 226 PRO A C 1
ATOM 1773 O O . PRO A 1 226 ? 20.256 6.378 -12.710 1.00 92.12 226 PRO A O 1
ATOM 1776 N N . PRO A 1 227 ? 19.825 8.586 -12.584 1.00 93.19 227 PRO A N 1
ATOM 1777 C CA . PRO A 1 227 ? 20.897 8.978 -13.505 1.00 93.19 227 PRO A CA 1
ATOM 1778 C C . PRO A 1 227 ? 22.263 8.343 -13.208 1.00 93.19 227 PRO A C 1
ATOM 1780 O O . PRO A 1 227 ? 23.012 8.031 -14.126 1.00 93.19 227 PRO A O 1
ATOM 1783 N N . HIS A 1 228 ? 22.580 8.104 -11.933 1.00 93.06 228 HIS A N 1
ATOM 1784 C CA . HIS A 1 228 ? 23.847 7.506 -11.506 1.00 93.06 228 HIS A CA 1
ATOM 1785 C C . HIS A 1 228 ? 23.947 5.986 -11.753 1.00 93.06 228 HIS A C 1
ATOM 1787 O O . HIS A 1 228 ? 25.037 5.429 -11.643 1.00 93.06 228 HIS A O 1
ATOM 1793 N N . PHE A 1 229 ? 22.848 5.307 -12.102 1.00 95.75 229 PHE A N 1
ATOM 1794 C CA . PHE A 1 229 ? 22.835 3.890 -12.487 1.00 95.75 229 PHE A CA 1
ATOM 1795 C C . PHE A 1 229 ? 22.725 3.660 -13.997 1.00 95.75 229 PHE A C 1
ATOM 1797 O O . PHE A 1 229 ? 22.911 2.531 -14.449 1.00 95.75 229 PHE A O 1
ATOM 1804 N N . GLU A 1 230 ? 22.476 4.701 -14.795 1.00 95.88 230 GLU A N 1
ATOM 1805 C CA . GLU A 1 230 ? 22.276 4.554 -16.242 1.00 95.88 230 GLU A CA 1
ATOM 1806 C C . GLU A 1 230 ? 23.506 3.984 -16.967 1.00 95.88 230 GLU A C 1
ATOM 1808 O O . GLU A 1 230 ? 23.358 3.130 -17.843 1.00 95.88 230 GLU A O 1
ATOM 1813 N N . GLU A 1 231 ? 24.727 4.344 -16.550 1.00 97.06 231 GLU A N 1
ATOM 1814 C CA . GLU A 1 231 ? 25.968 3.765 -17.102 1.00 97.06 231 GLU A CA 1
ATOM 1815 C C . GLU A 1 231 ? 26.060 2.241 -16.897 1.00 97.06 231 GLU A C 1
ATOM 1817 O O . GLU A 1 231 ? 26.731 1.541 -17.655 1.00 97.06 231 GLU A O 1
ATOM 1822 N N . ARG A 1 232 ? 25.346 1.713 -15.895 1.00 96.88 232 ARG A N 1
ATOM 1823 C CA . ARG A 1 232 ? 25.313 0.297 -15.511 1.00 96.88 232 ARG A CA 1
ATOM 1824 C C . ARG A 1 232 ? 24.020 -0.406 -15.931 1.00 96.88 232 ARG A C 1
ATOM 1826 O O . ARG A 1 232 ? 23.799 -1.550 -15.545 1.00 96.88 232 ARG A O 1
ATOM 1833 N N . ARG A 1 233 ? 23.164 0.216 -16.753 1.00 97.12 233 ARG A N 1
ATOM 1834 C CA . ARG A 1 233 ? 21.856 -0.345 -17.146 1.00 97.12 233 ARG A CA 1
ATOM 1835 C C . ARG A 1 233 ? 21.941 -1.775 -17.677 1.00 97.12 233 ARG A C 1
ATOM 1837 O O . ARG A 1 233 ? 21.144 -2.618 -17.274 1.00 97.12 233 ARG A O 1
ATOM 1844 N N . GLY A 1 234 ? 22.885 -2.054 -18.578 1.00 97.06 234 GLY A N 1
ATOM 1845 C CA . GLY A 1 234 ? 23.049 -3.391 -19.163 1.00 97.06 234 GLY A CA 1
ATOM 1846 C C . GLY A 1 234 ? 23.421 -4.455 -18.126 1.00 97.06 234 GLY A C 1
ATOM 1847 O O . GLY A 1 234 ? 22.918 -5.570 -18.177 1.00 97.06 234 GLY A O 1
ATOM 1848 N N . GLU A 1 235 ? 24.253 -4.086 -17.152 1.00 96.81 235 GLU A N 1
ATOM 1849 C CA . GLU A 1 235 ? 24.632 -4.943 -16.027 1.00 96.81 235 GLU A CA 1
ATOM 1850 C C . GLU A 1 235 ? 23.436 -5.189 -15.096 1.00 96.81 235 GLU A C 1
ATOM 1852 O O . GLU 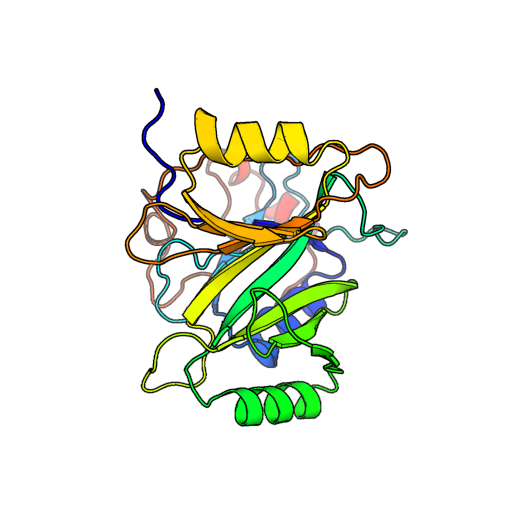A 1 235 ? 23.115 -6.336 -14.799 1.00 96.81 235 GLU A O 1
ATOM 1857 N N . ILE A 1 236 ? 22.743 -4.125 -14.680 1.00 96.38 236 ILE A N 1
ATOM 1858 C CA . ILE A 1 236 ? 21.593 -4.187 -13.768 1.00 96.38 236 ILE A CA 1
ATOM 1859 C C . ILE A 1 236 ? 20.461 -5.026 -14.372 1.00 96.38 236 ILE A C 1
ATOM 1861 O O . ILE A 1 236 ? 19.994 -5.985 -13.763 1.00 96.38 236 ILE A O 1
ATOM 1865 N N . THR A 1 237 ? 20.062 -4.719 -15.607 1.00 95.44 237 THR A N 1
ATOM 1866 C CA . THR A 1 237 ? 18.962 -5.423 -16.291 1.00 95.44 237 THR A CA 1
ATOM 1867 C C . THR A 1 237 ? 19.238 -6.904 -16.521 1.00 95.44 237 THR A C 1
ATOM 1869 O O . THR A 1 237 ? 18.292 -7.681 -16.571 1.00 95.44 237 THR A O 1
ATOM 1872 N N . ALA A 1 238 ? 20.505 -7.316 -16.630 1.00 95.75 238 ALA A N 1
ATOM 1873 C CA . ALA A 1 238 ? 20.865 -8.724 -16.774 1.00 95.75 238 ALA A CA 1
ATOM 1874 C C . ALA A 1 238 ? 20.650 -9.547 -15.488 1.00 95.75 238 ALA A C 1
ATOM 1876 O O . ALA A 1 238 ? 20.535 -10.768 -15.578 1.00 95.75 238 ALA A O 1
ATOM 1877 N N . HIS A 1 239 ? 20.601 -8.900 -14.319 1.00 93.81 239 HIS A N 1
ATOM 1878 C CA . HIS A 1 239 ? 20.368 -9.554 -13.024 1.00 93.81 239 HIS A CA 1
ATOM 1879 C C . HIS A 1 239 ? 18.894 -9.553 -12.610 1.00 93.81 239 HIS A C 1
ATOM 1881 O O . HIS A 1 239 ? 18.495 -10.363 -11.776 1.00 93.81 239 HIS A O 1
ATOM 1887 N N . LEU A 1 240 ? 18.087 -8.662 -13.188 1.00 93.69 240 LEU A N 1
ATOM 1888 C CA . LEU A 1 240 ? 16.667 -8.572 -12.882 1.00 93.69 240 LEU A CA 1
ATOM 1889 C C . LEU A 1 240 ? 15.883 -9.687 -13.598 1.00 93.69 240 LEU A C 1
ATOM 1891 O O . LEU A 1 240 ? 16.114 -9.939 -14.787 1.00 93.69 240 LEU A O 1
ATOM 1895 N N . PRO A 1 241 ? 14.930 -10.351 -12.918 1.00 92.38 241 PRO A N 1
ATOM 1896 C CA . PRO A 1 241 ? 14.020 -11.275 -13.583 1.00 92.38 241 PRO A CA 1
ATOM 1897 C C . PRO A 1 241 ? 13.172 -10.522 -14.614 1.00 92.38 241 PRO A C 1
ATOM 1899 O O . PRO A 1 241 ? 12.868 -9.343 -14.455 1.00 92.38 241 PRO A O 1
ATOM 1902 N N . LYS A 1 242 ? 12.777 -11.191 -15.698 1.00 92.31 242 LYS A N 1
ATOM 1903 C CA . LYS A 1 242 ? 11.915 -10.557 -16.701 1.00 92.31 242 LYS A CA 1
ATOM 1904 C C . LYS A 1 242 ? 10.502 -10.406 -16.153 1.00 92.31 242 LYS A C 1
ATOM 1906 O O . LYS A 1 242 ? 9.925 -11.392 -15.710 1.00 92.31 242 LYS A O 1
ATOM 1911 N N . LEU A 1 243 ? 9.953 -9.203 -16.275 1.00 91.19 243 LEU A N 1
ATOM 1912 C CA . LEU A 1 243 ? 8.565 -8.904 -15.946 1.00 91.19 243 LEU A CA 1
ATOM 1913 C C . LEU A 1 243 ? 7.703 -8.831 -17.204 1.00 91.19 243 LEU A C 1
ATOM 1915 O O . LEU A 1 243 ? 8.099 -8.236 -18.208 1.00 91.19 243 LEU A O 1
ATOM 1919 N N . THR A 1 244 ? 6.514 -9.417 -17.119 1.00 91.56 244 THR A N 1
ATOM 1920 C CA . THR A 1 244 ? 5.421 -9.218 -18.072 1.00 91.56 244 THR A CA 1
ATOM 1921 C C . THR A 1 244 ? 4.413 -8.274 -17.438 1.00 91.56 244 THR A C 1
ATOM 1923 O O . THR A 1 244 ? 3.927 -8.533 -16.338 1.00 91.56 244 THR A O 1
ATOM 1926 N N . VAL A 1 245 ? 4.146 -7.165 -18.127 1.00 84.50 245 VAL A N 1
ATOM 1927 C CA . VAL A 1 245 ? 3.297 -6.054 -17.683 1.00 84.50 245 VAL A CA 1
ATOM 1928 C C . VAL A 1 245 ? 2.302 -5.735 -18.793 1.00 84.50 245 VAL A C 1
ATOM 1930 O O . VAL A 1 245 ? 2.713 -5.797 -19.969 1.00 84.50 245 VAL A O 1
#

InterPro domains:
  IPR004360 Glyoxalase/fosfomycin resistance/dioxygenase domain [PF00903] (7-106)
  IPR029068 Glyoxalase/Bleomycin resistance protein/Dihydroxybiphenyl dioxygenase [G3DSA:3.10.180.10] (2-137)
  IPR029068 Glyoxalase/Bleomycin resistance protein/Dihydroxybiphenyl dioxygenase [G3DSA:3.10.180.10] (192-243)
  IPR029068 Glyoxalase/Bleomycin resistance protein/Dihydroxybiphenyl dioxygenase [SSF54593] (4-217)
  IPR037523 Vicinal oxygen chelate (VOC), core domain [PS51819] (7-131)
  IPR052537 Extradiol ring-cleavage dioxygenase [PTHR36110] (6-180)

Radius of gyration: 18.25 Å; chains: 1; bounding box: 48×40×47 Å

pLDDT: mean 93.07, std 7.51, range [55.44, 98.69]

Organism: Enterococcus gallinarum (NCBI:txid1353)

Sequence (245 aa):
MMQPIQQIHHISAIVGDPQENVDFYREVLGLRLVKQTVNFDDPYTYHLYYSNLSIENGTIITFFPWANAHPGRVGSGQVGTITFRIPKGSSDYWKQQLAHHQVTVHESHLFGQPTLELQDPHELSLALVEGEAAETNAILGFHGAVLLSAKPEETFKTLTHDLGLQVVAETESNRRLVTAGPVKHEILLPTEPLRPGTILFEIATESPGFLIDEPLETLGTALKLPPHFEERRGEITAHLPKLTV

Secondary structure (DSSP, 8-state):
-PPPP-S--EEEEEES-HHHHHHIIIIIT--EEEEEEE-SS-TTSEEEEEE-TT--TT-EEEEEE---SS-----TTEEEEEEEEE-TT-HHHHHHHHHHTT---EEEEETTEEEEEEE-TT--EEEEEE-S--SS-S--EEEEEEEE-SSHHHHHHIIIIIS-PEEEEE-SSEEEEE-SSSS--EEEEESS--SS-----------S-GGGSS-GGGTTSSB---GGGGGGHHHHHHHSPPPP-

Foldseek 3Di:
DDDAFAAQQEEEDEFADVQLVVCCCCVLQVWDFQAWEADPVDLLWIKTWTAFPVQDGQFIYIYGHDNDPDADDQFAQEQQEWEWEWEPPLPVVSVVSCVVVVWDWDWDADPNAIKTWTARPRRRIYIYGYDHHDPDGHTPGTLATEHQHQQLPVVVCCNCVVNNWAWDDDDQFWTWTWTPHPRTRIYIYTPDHIDDHHHDDDDDDPPPDSCPPPPPVCGNVDYDYDPVCPVVVVVSVVSHDDYDD